Protein AF-A0A3E0KDN0-F1 (afdb_monomer_lite)

Foldseek 3Di:
DDDDDDDDDDDDDDDDDDDDDDDDDDDDDDDDDDDDDDDDDDDDDDDDDDDDDDDDDDDDDPDDPPPPPPFPWKKKFKAQPVVRDTLDIDIDTFQFWKKKWKQDPPVRWIKIWIWTDDPLKTFTFKIKILDDDPPDDDDPDPQWDQDPNITMGGDRGDPQKDKDFQADRMWIWMATPRDIDTVVVRDPGRTIIMTIMDD

Structure (mmCIF, N/CA/C/O backbone):
data_AF-A0A3E0KDN0-F1
#
_entry.id   AF-A0A3E0KDN0-F1
#
loop_
_atom_site.group_PDB
_atom_site.id
_atom_site.type_symbol
_atom_site.label_atom_id
_atom_site.label_alt_id
_atom_site.label_comp_id
_atom_site.label_asym_id
_atom_site.label_entity_id
_atom_site.label_seq_id
_atom_site.pdbx_PDB_ins_code
_atom_site.Cartn_x
_atom_site.Cartn_y
_atom_site.Cartn_z
_atom_site.occupancy
_atom_site.B_iso_or_equiv
_atom_site.auth_seq_id
_atom_site.auth_comp_id
_atom_site.auth_asym_id
_atom_site.auth_atom_id
_atom_site.pdbx_PDB_model_num
ATOM 1 N N . MET A 1 1 ? 17.007 56.615 -1.079 1.00 42.06 1 MET A N 1
ATOM 2 C CA . MET A 1 1 ? 16.457 56.632 -2.454 1.00 42.06 1 MET A CA 1
ATOM 3 C C . MET A 1 1 ? 16.483 55.213 -3.011 1.00 42.06 1 MET A C 1
ATOM 5 O O . MET A 1 1 ? 17.545 54.610 -3.012 1.00 42.06 1 MET A O 1
ATOM 9 N N . LYS A 1 2 ? 15.326 54.669 -3.416 1.00 47.94 2 LYS A N 1
ATOM 10 C CA . LYS A 1 2 ? 15.214 53.530 -4.357 1.00 47.94 2 LYS A CA 1
ATOM 11 C C . LYS A 1 2 ? 15.273 54.094 -5.790 1.00 47.94 2 LYS A C 1
ATOM 13 O O . LYS A 1 2 ? 14.863 55.241 -5.968 1.00 47.94 2 LYS A O 1
ATOM 18 N N . PRO A 1 3 ? 15.778 53.332 -6.773 1.00 54.06 3 PRO A N 1
ATOM 19 C CA . PRO A 1 3 ? 14.896 52.535 -7.652 1.00 54.06 3 PRO A CA 1
ATOM 20 C C . PRO A 1 3 ? 15.371 51.062 -7.740 1.00 54.06 3 PRO A C 1
ATOM 22 O O . PRO A 1 3 ? 16.533 50.779 -7.484 1.00 54.06 3 PRO A O 1
ATOM 25 N N . ALA A 1 4 ? 14.503 50.040 -7.835 1.00 41.66 4 ALA A N 1
ATOM 26 C CA . ALA A 1 4 ? 13.780 49.558 -9.034 1.00 41.66 4 ALA A CA 1
ATOM 27 C C . ALA A 1 4 ? 14.753 49.230 -10.190 1.00 41.66 4 ALA A C 1
ATOM 29 O O . ALA A 1 4 ? 15.555 50.073 -10.547 1.00 41.66 4 ALA A O 1
ATOM 30 N N . GLY A 1 5 ? 14.783 48.072 -10.846 1.00 36.81 5 GLY A N 1
ATOM 31 C CA . GLY A 1 5 ? 13.891 46.925 -10.951 1.00 36.81 5 GLY A CA 1
ATOM 32 C C . GLY A 1 5 ? 14.078 46.317 -12.356 1.00 36.81 5 GLY A C 1
ATOM 33 O O . GLY A 1 5 ? 14.565 46.989 -13.259 1.00 36.81 5 GLY A O 1
ATOM 34 N N . SER A 1 6 ? 13.599 45.084 -12.539 1.00 40.88 6 SER A N 1
ATOM 35 C CA . SER A 1 6 ? 13.318 44.407 -13.822 1.00 40.88 6 SER A CA 1
ATOM 36 C C . SER A 1 6 ? 14.473 43.746 -14.594 1.00 40.88 6 SER A C 1
ATOM 38 O O . SER A 1 6 ? 15.525 44.323 -14.835 1.00 40.88 6 SER A O 1
ATOM 40 N N . GLY A 1 7 ? 14.214 42.502 -15.013 1.00 35.62 7 GLY A N 1
ATOM 41 C CA . GLY A 1 7 ? 15.070 41.724 -15.905 1.00 35.62 7 GLY A CA 1
ATOM 42 C C . GLY A 1 7 ? 14.664 40.252 -15.991 1.00 35.62 7 GLY A C 1
ATOM 43 O O . GLY A 1 7 ? 15.485 39.375 -15.755 1.00 35.62 7 GLY A O 1
ATOM 44 N N . ARG A 1 8 ? 13.384 39.958 -16.273 1.00 40.75 8 ARG A N 1
ATOM 45 C CA . ARG A 1 8 ? 12.955 38.614 -16.695 1.00 40.75 8 ARG A CA 1
ATOM 46 C C . ARG A 1 8 ? 13.158 38.485 -18.203 1.00 40.75 8 ARG A C 1
ATOM 48 O O . ARG A 1 8 ? 12.482 39.175 -18.956 1.00 40.75 8 ARG A O 1
ATOM 55 N N . SER A 1 9 ? 13.995 37.542 -18.620 1.00 39.97 9 SER A N 1
ATOM 56 C CA . SER A 1 9 ? 13.896 36.895 -19.932 1.00 39.97 9 SER A CA 1
ATOM 57 C C . SER A 1 9 ? 14.509 35.497 -19.852 1.00 39.97 9 SER A C 1
ATOM 59 O O . SER A 1 9 ? 15.729 35.357 -19.848 1.00 39.97 9 SER A O 1
ATOM 61 N N . TRP A 1 10 ? 13.678 34.458 -19.779 1.00 33.56 10 TRP A N 1
ATOM 62 C CA . TRP A 1 10 ? 14.089 33.110 -20.173 1.00 33.56 10 TRP A CA 1
ATOM 63 C C . TRP A 1 10 ? 13.333 32.765 -21.446 1.00 33.56 10 TRP A C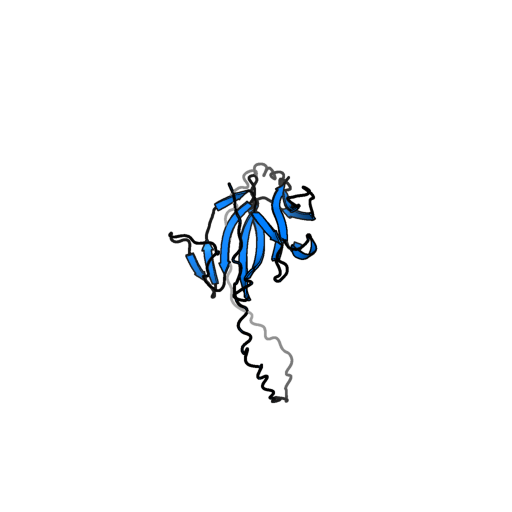 1
ATOM 65 O O . TRP A 1 10 ? 12.103 32.787 -21.488 1.00 33.56 10 TRP A O 1
ATOM 75 N N . GLY A 1 11 ? 14.111 32.592 -22.511 1.00 37.19 11 GLY A N 1
ATOM 76 C CA . GLY A 1 11 ? 13.631 32.406 -23.864 1.00 37.19 11 GLY A CA 1
ATOM 77 C C . GLY A 1 11 ? 12.933 31.067 -24.044 1.00 37.19 11 GLY A C 1
ATOM 78 O O . GLY A 1 11 ? 13.400 30.026 -23.593 1.00 37.19 11 GLY A O 1
ATOM 79 N N . ALA A 1 12 ? 11.831 31.123 -24.780 1.00 41.41 12 ALA A N 1
ATOM 80 C CA . ALA A 1 12 ? 11.246 29.989 -25.462 1.00 41.41 12 ALA A CA 1
ATOM 81 C C . ALA A 1 12 ? 12.142 29.575 -26.638 1.00 41.41 12 ALA A C 1
ATOM 83 O O . ALA A 1 12 ? 12.294 30.370 -27.561 1.00 41.41 12 ALA A O 1
ATOM 84 N N . ARG A 1 13 ? 12.686 28.351 -26.611 1.00 40.94 13 ARG A N 1
ATOM 85 C CA . ARG A 1 13 ? 13.120 27.493 -27.741 1.00 40.94 13 ARG A CA 1
ATOM 86 C C . ARG A 1 13 ? 13.208 26.069 -27.159 1.00 40.94 13 ARG A C 1
ATOM 88 O O . ARG A 1 13 ? 13.686 25.931 -26.046 1.00 40.94 13 ARG A O 1
ATOM 95 N N . SER A 1 14 ? 12.764 24.973 -27.756 1.00 41.81 14 SER A N 1
ATOM 96 C CA . SER A 1 14 ? 12.332 24.672 -29.116 1.00 41.81 14 SER A CA 1
ATOM 97 C C . SER A 1 14 ? 11.559 23.351 -29.090 1.00 41.81 14 SER A C 1
ATOM 99 O O . SER A 1 14 ? 11.988 22.384 -28.464 1.00 41.81 14 SER A O 1
ATOM 101 N N . LEU A 1 15 ? 10.449 23.327 -29.821 1.00 38.25 15 LEU A N 1
ATOM 102 C CA . LEU A 1 15 ? 9.789 22.133 -30.341 1.00 38.25 15 LEU A CA 1
ATOM 103 C C . LEU A 1 15 ? 10.774 21.329 -31.201 1.00 38.25 15 LEU A C 1
ATOM 105 O O . LEU A 1 15 ? 11.485 21.918 -32.015 1.00 38.25 15 LEU A O 1
ATOM 109 N N . GLY A 1 16 ? 10.780 20.002 -31.070 1.00 32.53 16 GLY A N 1
ATOM 110 C CA . GLY A 1 16 ? 11.558 19.156 -31.969 1.00 32.53 16 GLY A CA 1
ATOM 111 C C . GLY A 1 16 ? 11.484 17.662 -31.672 1.00 32.53 16 GLY A C 1
ATOM 112 O O . GLY A 1 16 ? 12.261 17.157 -30.878 1.00 32.53 16 GLY A O 1
ATOM 113 N N . LEU A 1 17 ? 10.600 16.989 -32.415 1.00 37.53 17 LEU A N 1
ATOM 114 C CA . LEU A 1 17 ? 10.768 15.639 -32.977 1.00 37.53 17 LEU A CA 1
ATOM 115 C C . LEU A 1 17 ? 10.777 14.438 -32.015 1.00 37.53 17 LEU A C 1
ATOM 117 O O . LEU A 1 17 ? 11.817 13.888 -31.672 1.00 37.53 17 LEU A O 1
ATOM 121 N N . TRP A 1 18 ? 9.578 13.935 -31.715 1.00 33.69 18 TRP A N 1
ATOM 122 C CA . TRP A 1 18 ? 9.378 12.522 -31.378 1.00 33.69 18 TRP A CA 1
ATOM 123 C C . TRP A 1 18 ? 9.162 11.731 -32.679 1.00 33.69 18 TRP A C 1
ATOM 125 O O . TRP A 1 18 ? 8.296 12.120 -33.473 1.00 33.69 18 TRP A O 1
ATOM 135 N N . PRO A 1 19 ? 9.919 10.653 -32.948 1.00 37.41 19 PRO A N 1
ATOM 136 C CA . PRO A 1 19 ? 9.666 9.812 -34.104 1.00 37.41 19 PRO A CA 1
ATOM 137 C C . PRO A 1 19 ? 8.409 8.962 -33.897 1.00 37.41 19 PRO A C 1
ATOM 139 O O . PRO A 1 19 ? 8.076 8.519 -32.799 1.00 37.41 19 PRO A O 1
ATOM 142 N N . ARG A 1 20 ? 7.695 8.796 -35.010 1.00 36.62 20 ARG A N 1
ATOM 143 C CA . ARG A 1 20 ? 6.424 8.096 -35.149 1.00 36.62 20 ARG A CA 1
ATOM 144 C C . ARG A 1 20 ? 6.579 6.582 -35.007 1.00 36.62 20 ARG A C 1
ATOM 146 O O . ARG A 1 20 ? 7.549 5.992 -35.467 1.00 36.62 20 ARG A O 1
ATOM 153 N N . ILE A 1 21 ? 5.526 6.010 -34.436 1.00 37.47 21 ILE A N 1
ATOM 154 C CA . ILE A 1 21 ? 5.124 4.603 -34.406 1.00 37.47 21 ILE A CA 1
ATOM 155 C C . ILE A 1 21 ? 5.308 3.934 -35.778 1.00 37.47 21 ILE A C 1
ATOM 157 O O . ILE A 1 21 ? 4.789 4.432 -36.778 1.00 37.47 21 ILE A O 1
ATOM 161 N N . ALA A 1 22 ? 5.958 2.770 -35.788 1.00 35.84 22 ALA A N 1
ATOM 162 C CA . ALA A 1 22 ? 5.822 1.765 -36.836 1.00 35.84 22 ALA A CA 1
ATOM 163 C C . ALA A 1 22 ? 5.132 0.539 -36.219 1.00 35.84 22 ALA A C 1
ATOM 165 O O . ALA A 1 22 ? 5.698 -0.151 -35.375 1.00 35.84 22 ALA A O 1
ATOM 166 N N . LEU A 1 23 ? 3.870 0.340 -36.596 1.00 36.66 23 LEU A N 1
ATOM 167 C CA . LEU A 1 23 ? 3.075 -0.844 -36.297 1.00 36.66 23 LEU A CA 1
ATOM 168 C C . LEU A 1 23 ? 3.240 -1.768 -37.512 1.00 36.66 23 LEU A C 1
ATOM 170 O O . LEU A 1 23 ? 2.730 -1.442 -38.584 1.00 36.66 23 LEU A O 1
ATOM 174 N N . GLU A 1 24 ? 3.983 -2.867 -37.382 1.00 36.78 24 GLU A N 1
ATOM 175 C CA . GLU A 1 24 ? 4.037 -3.890 -38.430 1.00 36.78 24 GLU A CA 1
ATOM 176 C C . GLU A 1 24 ? 2.954 -4.948 -38.207 1.00 36.78 24 GLU A C 1
ATOM 178 O O . GLU A 1 24 ? 2.868 -5.616 -37.177 1.00 36.78 24 GLU A O 1
ATOM 183 N N . THR A 1 25 ? 2.105 -5.051 -39.220 1.00 41.16 25 THR A N 1
ATOM 184 C CA . THR A 1 25 ? 1.062 -6.040 -39.453 1.00 41.16 25 THR A CA 1
ATOM 185 C C . THR A 1 25 ? 1.641 -7.259 -40.177 1.00 41.16 25 THR A C 1
ATOM 187 O O . THR A 1 25 ? 2.293 -7.121 -41.206 1.00 41.16 25 THR A O 1
ATOM 190 N N . GLY A 1 26 ? 1.305 -8.463 -39.709 1.00 35.50 26 GLY A N 1
ATOM 191 C CA . GLY A 1 26 ? 1.505 -9.734 -40.422 1.00 35.50 26 GLY A CA 1
ATOM 192 C C . GLY A 1 26 ? 1.613 -10.881 -39.414 1.00 35.50 26 GLY A C 1
ATOM 193 O O . GLY A 1 26 ? 2.573 -10.948 -38.669 1.00 35.50 26 GLY A O 1
ATOM 194 N N . GLY A 1 27 ? 0.652 -11.783 -39.223 1.00 33.66 27 GLY A N 1
ATOM 195 C CA . GLY A 1 27 ? -0.199 -12.438 -40.203 1.00 33.66 27 GLY A CA 1
ATOM 196 C C . GLY A 1 27 ? 0.419 -13.789 -40.555 1.00 33.66 27 GLY A C 1
ATOM 197 O O . GLY A 1 27 ? 1.278 -13.835 -41.429 1.00 33.66 27 GLY A O 1
ATOM 198 N N . ARG A 1 28 ? -0.025 -14.877 -39.903 1.00 42.16 28 ARG A N 1
ATOM 199 C CA . ARG A 1 28 ? -0.158 -16.213 -40.515 1.00 42.16 28 ARG A CA 1
ATOM 200 C C . ARG A 1 28 ? -0.870 -17.206 -39.595 1.00 42.16 28 ARG A C 1
ATOM 202 O O . ARG A 1 28 ? -0.487 -17.423 -38.452 1.00 42.16 28 ARG A O 1
ATOM 209 N N . LEU A 1 29 ? -1.924 -17.777 -40.169 1.00 36.03 29 LEU A N 1
ATOM 210 C CA . LEU A 1 29 ? -2.718 -18.894 -39.687 1.00 36.03 29 LEU A CA 1
ATOM 211 C C . LEU A 1 29 ? -1.870 -20.163 -39.527 1.00 36.03 29 LEU A C 1
ATOM 213 O O . LEU A 1 29 ? -1.052 -20.459 -40.394 1.00 36.03 29 LEU A O 1
ATOM 217 N N . PHE A 1 30 ? -2.188 -20.971 -38.517 1.00 33.31 30 PHE A N 1
ATOM 218 C CA . PHE A 1 30 ? -2.091 -22.425 -38.619 1.00 33.31 30 PHE A CA 1
ATOM 219 C C . PHE A 1 30 ? -3.417 -23.030 -38.157 1.00 33.31 30 PHE A C 1
ATOM 221 O O . PHE A 1 30 ? -3.816 -22.911 -37.001 1.00 33.31 30 PHE A O 1
ATOM 228 N N . VAL A 1 31 ? -4.120 -23.620 -39.118 1.00 34.22 31 VAL A N 1
ATOM 229 C CA . VAL A 1 31 ? -5.310 -24.449 -38.942 1.00 34.22 31 VAL A CA 1
ATOM 230 C C . VAL A 1 31 ? -4.914 -25.878 -39.293 1.00 34.22 31 VAL A C 1
ATOM 232 O O . VAL A 1 31 ? -4.087 -26.086 -40.179 1.00 34.22 31 VAL A O 1
ATOM 235 N N . ALA A 1 32 ? -5.627 -26.801 -38.650 1.00 35.12 32 ALA A N 1
ATOM 236 C CA . ALA A 1 32 ? -5.812 -28.218 -38.950 1.00 35.12 32 ALA A CA 1
ATOM 237 C C . ALA A 1 32 ? -4.819 -29.193 -38.306 1.00 35.12 32 ALA A C 1
ATOM 239 O O . ALA A 1 32 ? -3.628 -28.934 -38.241 1.00 35.12 32 ALA A O 1
ATOM 240 N N . ALA A 1 33 ? -5.223 -30.392 -37.892 1.00 34.31 33 ALA A N 1
ATOM 241 C CA . ALA A 1 33 ? -6.514 -31.024 -37.589 1.00 34.31 33 ALA A CA 1
ATOM 242 C C . ALA A 1 33 ? -6.187 -32.502 -37.277 1.00 34.31 33 ALA A C 1
ATOM 244 O O . ALA A 1 33 ? -5.136 -32.984 -37.691 1.00 34.31 33 ALA A O 1
ATOM 245 N N . LEU A 1 34 ? -7.155 -33.213 -36.684 1.00 36.03 34 LEU A N 1
ATOM 246 C CA . LEU A 1 34 ? -7.239 -34.679 -36.534 1.00 36.03 34 LEU A CA 1
ATOM 247 C C . LEU A 1 34 ? -6.195 -35.315 -35.594 1.00 36.03 34 LEU A C 1
ATOM 249 O O . LEU A 1 34 ? -5.016 -35.020 -35.649 1.00 36.03 34 LEU A O 1
ATOM 253 N N . GLY A 1 35 ? -6.535 -36.248 -34.716 1.00 29.19 35 GLY A N 1
ATOM 254 C CA . GLY A 1 35 ? -7.746 -37.039 -34.557 1.00 29.19 35 GLY A CA 1
ATOM 255 C C . GLY A 1 35 ? -7.386 -38.335 -33.817 1.00 29.19 35 GLY A C 1
ATOM 256 O O . GLY A 1 35 ? -6.216 -38.606 -33.564 1.00 29.19 35 GLY A O 1
ATOM 257 N N . CYS A 1 36 ? -8.418 -39.131 -33.549 1.00 32.47 36 CYS A N 1
ATOM 258 C CA . CYS A 1 36 ? -8.401 -40.519 -33.066 1.00 32.47 36 CYS A CA 1
ATOM 259 C C . CYS A 1 36 ? -8.492 -40.756 -31.547 1.00 32.47 36 CYS A C 1
ATOM 261 O O . CYS A 1 36 ? -7.526 -40.889 -30.805 1.00 32.47 36 CYS A O 1
ATOM 263 N N . ILE A 1 37 ? -9.761 -40.902 -31.168 1.00 42.94 37 ILE A N 1
ATOM 264 C CA . ILE A 1 37 ? -10.356 -41.793 -30.169 1.00 42.94 37 ILE A CA 1
ATOM 265 C C . ILE A 1 37 ? -9.665 -43.170 -30.119 1.00 42.94 37 ILE A C 1
ATOM 267 O O . ILE A 1 37 ? -9.564 -43.803 -31.164 1.00 42.94 37 ILE A O 1
ATOM 271 N N . VAL A 1 38 ? -9.368 -43.690 -28.917 1.00 44.22 38 VAL A N 1
ATOM 272 C CA . VAL A 1 38 ? -9.658 -45.090 -28.525 1.00 44.22 38 VAL A CA 1
ATOM 273 C C . VAL A 1 38 ? -10.033 -45.118 -27.041 1.00 44.22 38 VAL A C 1
ATOM 275 O O . VAL A 1 38 ? -9.397 -44.487 -26.201 1.00 44.22 38 VAL A O 1
ATOM 278 N N . ALA A 1 39 ? -11.112 -45.835 -26.755 1.00 39.69 39 ALA A N 1
ATOM 279 C CA . ALA A 1 39 ? -11.738 -46.003 -25.460 1.00 39.69 39 ALA A CA 1
ATOM 280 C C . ALA A 1 39 ? -11.281 -47.294 -24.746 1.00 39.69 39 ALA A C 1
ATOM 282 O O . ALA A 1 39 ? -10.871 -48.247 -25.399 1.00 39.69 39 ALA A O 1
ATOM 283 N N . LEU A 1 40 ? -11.524 -47.316 -23.428 1.00 40.75 40 LEU A N 1
ATOM 284 C CA . LEU A 1 40 ? -11.883 -48.463 -22.572 1.00 40.75 40 LEU A CA 1
ATOM 285 C C . LEU A 1 40 ? -10.855 -49.574 -22.279 1.00 40.75 40 LEU A C 1
ATOM 287 O O . LEU A 1 40 ? -10.432 -50.318 -23.154 1.00 40.75 40 LEU A O 1
ATOM 291 N N . GLY A 1 41 ? -10.666 -49.816 -20.974 1.00 35.44 41 GLY A N 1
ATOM 292 C CA . GLY A 1 41 ? -10.437 -51.161 -20.433 1.00 35.44 41 GLY A CA 1
ATOM 293 C C . GLY A 1 41 ? -9.472 -51.228 -19.243 1.00 35.44 41 GLY A C 1
ATOM 294 O O . GLY A 1 41 ? -8.285 -50.985 -19.439 1.00 35.44 41 GLY A O 1
ATOM 295 N N . PRO A 1 42 ? -9.929 -51.582 -18.024 1.00 54.50 42 PRO A N 1
ATOM 296 C CA . PRO A 1 42 ? -9.064 -51.749 -16.863 1.00 54.50 42 PRO A CA 1
ATOM 297 C C . PRO A 1 42 ? -8.493 -53.173 -16.826 1.00 54.50 42 PRO A C 1
ATOM 299 O O . PRO A 1 42 ? -9.220 -54.145 -17.027 1.00 54.50 42 PRO A O 1
ATOM 302 N N . ALA A 1 43 ? -7.204 -53.309 -16.520 1.00 42.16 43 ALA A N 1
ATOM 303 C CA . ALA A 1 43 ? -6.596 -54.597 -16.210 1.00 42.16 43 ALA A CA 1
ATOM 304 C C . ALA A 1 43 ? -5.964 -54.529 -14.820 1.00 42.16 43 ALA A C 1
ATOM 306 O O . ALA A 1 43 ? -4.957 -53.865 -14.583 1.00 42.16 43 ALA A O 1
ATOM 307 N N . SER A 1 44 ? -6.648 -55.206 -13.907 1.00 42.62 44 SER A N 1
ATOM 308 C CA . SER A 1 44 ? -6.286 -55.507 -12.535 1.00 42.62 44 SER A CA 1
ATOM 309 C C . SER A 1 44 ? -4.853 -56.027 -12.405 1.00 42.62 44 SER A C 1
ATOM 311 O O . SER A 1 44 ? -4.476 -56.980 -13.082 1.00 42.62 44 SER A O 1
ATOM 313 N N . TYR A 1 45 ? -4.102 -55.479 -11.451 1.00 45.25 45 TYR A N 1
ATOM 314 C CA . TYR A 1 45 ? -2.944 -56.154 -10.871 1.00 45.25 45 TYR A CA 1
ATOM 315 C C . TYR A 1 45 ? -3.286 -56.520 -9.427 1.00 45.25 45 TYR A C 1
ATOM 317 O O . TYR A 1 45 ? -3.378 -55.662 -8.553 1.00 45.25 45 TYR A O 1
ATOM 325 N N . ALA A 1 46 ? -3.518 -57.808 -9.197 1.00 42.00 46 ALA A N 1
ATOM 326 C CA . ALA A 1 46 ? -3.546 -58.415 -7.878 1.00 42.00 46 ALA A CA 1
ATOM 327 C C . ALA A 1 46 ? -2.287 -59.272 -7.733 1.00 42.00 46 ALA A C 1
ATOM 329 O O . ALA A 1 46 ? -2.013 -60.075 -8.621 1.00 42.00 46 ALA A O 1
ATOM 330 N N . ALA A 1 47 ? -1.565 -59.093 -6.625 1.00 38.62 47 ALA A N 1
ATOM 331 C CA . ALA A 1 47 ? -0.872 -60.120 -5.834 1.00 38.62 47 ALA A CA 1
ATOM 332 C C . ALA A 1 47 ? 0.376 -59.534 -5.163 1.00 38.62 47 ALA A C 1
ATOM 334 O O . ALA A 1 47 ? 1.257 -58.998 -5.829 1.00 38.62 47 ALA A O 1
ATOM 335 N N . GLY A 1 48 ? 0.479 -59.719 -3.846 1.00 35.69 48 GLY A N 1
ATOM 336 C CA . GLY A 1 48 ? 1.742 -59.572 -3.127 1.00 35.69 48 GLY A CA 1
ATOM 337 C C . GLY A 1 48 ? 1.567 -59.127 -1.682 1.00 35.69 48 GLY A C 1
ATOM 338 O O . GLY A 1 48 ? 1.523 -57.936 -1.413 1.00 35.69 48 GLY A O 1
ATOM 339 N N . ALA A 1 49 ? 1.468 -60.095 -0.771 1.00 40.06 49 ALA A N 1
ATOM 340 C CA . ALA A 1 49 ? 1.476 -59.940 0.685 1.00 40.06 49 ALA A CA 1
ATOM 341 C C . ALA A 1 49 ? 2.618 -59.008 1.161 1.00 40.06 49 ALA A C 1
ATOM 343 O O . ALA A 1 49 ? 3.675 -58.948 0.541 1.00 40.06 49 ALA A O 1
ATOM 344 N N . THR A 1 50 ? 2.546 -58.306 2.293 1.00 42.50 50 THR A N 1
ATOM 345 C CA . THR A 1 50 ? 2.599 -58.897 3.641 1.00 42.50 50 THR A CA 1
ATOM 346 C C . THR A 1 50 ? 2.428 -57.761 4.660 1.00 42.50 50 THR A C 1
ATOM 348 O O . THR A 1 50 ? 3.181 -56.791 4.623 1.00 42.50 50 THR A O 1
ATOM 351 N N . GLN A 1 51 ? 1.465 -57.866 5.577 1.00 51.56 51 GLN A N 1
ATOM 352 C CA . GLN A 1 51 ? 1.434 -57.052 6.799 1.00 51.56 51 GLN A CA 1
ATOM 353 C C . GLN A 1 51 ? 2.409 -57.637 7.828 1.00 51.56 51 GLN A C 1
ATOM 355 O O . GLN A 1 51 ? 2.397 -58.853 8.033 1.00 51.56 51 GLN A O 1
ATOM 360 N N . PRO A 1 52 ? 3.126 -56.788 8.580 1.00 52.31 52 PRO A N 1
ATOM 361 C CA . PRO A 1 52 ? 3.447 -57.112 9.957 1.00 52.31 52 PRO A CA 1
ATOM 362 C C . PRO A 1 52 ? 2.845 -56.113 10.956 1.00 52.31 52 PRO A C 1
ATOM 364 O O . PRO A 1 52 ? 2.659 -54.928 10.694 1.00 52.31 52 PRO A O 1
ATOM 367 N N . ALA A 1 53 ? 2.527 -56.702 12.103 1.00 42.56 53 ALA A N 1
ATOM 368 C CA . ALA A 1 53 ? 1.873 -56.210 13.302 1.00 42.56 53 ALA A CA 1
ATOM 369 C C . ALA A 1 53 ? 2.266 -54.810 13.810 1.00 42.56 53 ALA A C 1
ATOM 371 O O . ALA A 1 53 ? 3.439 -54.455 13.911 1.00 42.56 53 ALA A O 1
ATOM 372 N N . ALA A 1 54 ? 1.245 -54.093 14.284 1.00 49.09 54 ALA A N 1
ATOM 373 C CA . ALA A 1 54 ? 1.380 -53.041 15.283 1.00 49.09 54 ALA A CA 1
ATOM 374 C C . ALA A 1 54 ? 1.844 -53.621 16.632 1.00 49.09 54 ALA A C 1
ATOM 376 O O . ALA A 1 54 ? 1.419 -54.719 17.010 1.00 49.09 54 ALA A O 1
ATOM 377 N N . PRO A 1 55 ? 2.612 -52.842 17.409 1.00 50.59 55 PRO A N 1
ATOM 378 C CA . PRO A 1 55 ? 2.267 -52.754 18.821 1.00 50.59 55 PRO A CA 1
ATOM 379 C C . PRO A 1 55 ? 2.328 -51.333 19.401 1.00 50.59 55 PRO A C 1
ATOM 381 O O . PRO A 1 55 ? 3.011 -50.444 18.902 1.00 50.59 55 PRO A O 1
ATOM 384 N N . ALA A 1 56 ? 1.649 -51.226 20.545 1.00 44.25 56 ALA A N 1
ATOM 385 C CA . ALA A 1 56 ? 1.781 -50.234 21.609 1.00 44.25 56 ALA A CA 1
ATOM 386 C C . ALA A 1 56 ? 1.095 -48.872 21.405 1.00 44.25 56 ALA A C 1
ATOM 388 O O . ALA A 1 56 ? 1.666 -47.894 20.931 1.00 44.25 56 ALA A O 1
ATOM 389 N N . GLN A 1 57 ? -0.138 -48.811 21.918 1.00 48.50 57 GLN A N 1
ATOM 390 C CA . GLN A 1 57 ? -0.754 -47.582 22.405 1.00 48.50 57 GLN A CA 1
ATOM 391 C C . GLN A 1 57 ? 0.133 -46.970 23.504 1.00 48.50 57 GLN A C 1
ATOM 393 O O . GLN A 1 57 ? 0.248 -47.527 24.596 1.00 48.50 57 GLN A O 1
ATOM 398 N N . ALA A 1 58 ? 0.760 -45.833 23.206 1.00 46.09 58 ALA A N 1
ATOM 399 C CA . ALA A 1 58 ? 1.339 -44.941 24.203 1.00 46.09 58 ALA A CA 1
ATOM 400 C C . ALA A 1 58 ? 0.269 -43.930 24.645 1.00 4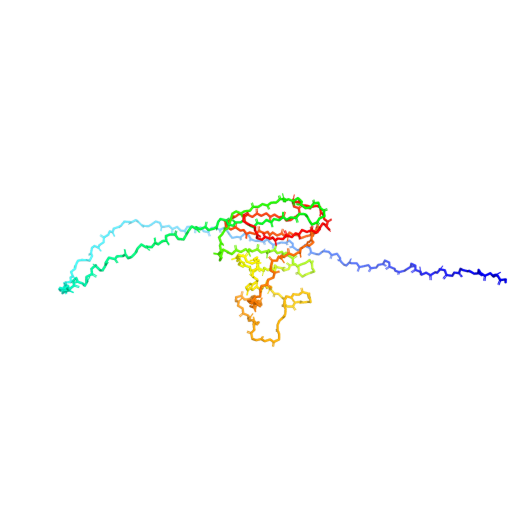6.09 58 ALA A C 1
ATOM 402 O O . ALA A 1 58 ? -0.531 -43.459 23.837 1.00 46.09 58 ALA A O 1
ATOM 403 N N . GLY A 1 59 ? 0.218 -43.681 25.951 1.00 39.62 59 GLY A N 1
ATOM 404 C CA . GLY A 1 59 ? -0.940 -43.147 26.654 1.00 39.62 59 GLY A CA 1
ATOM 405 C C . GLY A 1 59 ? -1.437 -41.780 26.188 1.00 39.62 59 GLY A C 1
ATOM 406 O O . GLY A 1 59 ? -0.673 -40.847 25.951 1.00 39.62 59 GLY A O 1
ATOM 407 N N . ALA A 1 60 ? -2.763 -41.664 26.166 1.00 42.47 60 ALA A N 1
ATOM 408 C CA . ALA A 1 60 ? -3.464 -40.397 26.231 1.00 42.47 60 ALA A CA 1
ATOM 409 C C . ALA A 1 60 ? -3.194 -39.755 27.604 1.00 42.47 60 ALA A C 1
ATOM 411 O O . ALA A 1 60 ? -3.875 -40.040 28.588 1.00 42.47 60 ALA A O 1
ATOM 412 N N . GLY A 1 61 ? -2.169 -38.905 27.680 1.00 46.56 61 GLY A N 1
ATOM 413 C CA . GLY A 1 61 ? -2.128 -37.869 28.707 1.00 46.56 61 GLY A CA 1
ATOM 414 C C . GLY A 1 61 ? -3.313 -36.922 28.485 1.00 46.56 61 GLY A C 1
ATOM 415 O O . GLY A 1 61 ? -3.664 -36.676 27.327 1.00 46.56 61 GLY A O 1
ATOM 416 N N . PRO A 1 62 ? -3.970 -36.411 29.540 1.00 55.03 62 PRO A N 1
ATOM 417 C CA . PRO A 1 62 ? -5.037 -35.444 29.356 1.00 55.03 62 PRO A CA 1
ATOM 418 C C . PRO A 1 62 ? -4.451 -34.238 28.627 1.00 55.03 62 PRO A C 1
ATOM 420 O O . PRO A 1 62 ? -3.520 -33.596 29.116 1.00 55.03 62 PRO A O 1
ATOM 423 N N . ALA A 1 63 ? -4.984 -33.973 27.434 1.00 50.69 63 ALA A N 1
ATOM 424 C CA . ALA A 1 63 ? -4.811 -32.709 26.754 1.00 50.69 63 ALA A CA 1
ATOM 425 C C . ALA A 1 63 ? -5.185 -31.623 27.765 1.00 50.69 63 ALA A C 1
ATOM 427 O O . ALA A 1 63 ? -6.353 -31.478 28.132 1.00 50.69 63 ALA A O 1
ATOM 428 N N . GLY A 1 64 ? -4.175 -30.916 28.279 1.00 48.25 64 GLY A N 1
ATOM 429 C CA . GLY A 1 64 ? -4.410 -29.673 28.994 1.00 48.25 64 GLY A CA 1
ATOM 430 C C . GLY A 1 64 ? -5.289 -28.794 28.108 1.00 48.25 64 GLY A C 1
ATOM 431 O O . GLY A 1 64 ? -5.195 -28.910 26.881 1.00 48.25 64 GLY A O 1
ATOM 432 N N . PRO A 1 65 ? -6.178 -27.969 28.681 1.00 52.22 65 PRO A N 1
ATOM 433 C CA . PRO A 1 65 ? -7.032 -27.122 27.873 1.00 52.22 65 PRO A CA 1
ATOM 434 C C . PRO A 1 65 ? -6.131 -26.319 26.937 1.00 52.22 65 PRO A C 1
ATOM 436 O O . PRO A 1 65 ? -5.346 -25.480 27.379 1.00 52.22 65 PRO A O 1
ATOM 439 N N . THR A 1 66 ? -6.214 -26.611 25.637 1.00 52.84 66 THR A N 1
ATOM 440 C CA . THR A 1 66 ? -5.850 -25.651 24.609 1.00 52.84 66 THR A CA 1
ATOM 441 C C . THR A 1 66 ? -6.809 -24.508 24.852 1.00 52.84 66 THR A C 1
ATOM 443 O O . THR A 1 66 ? -7.960 -24.547 24.423 1.00 52.84 66 THR A O 1
ATOM 446 N N . VAL A 1 67 ? -6.368 -23.544 25.659 1.00 49.94 67 VAL A N 1
ATOM 447 C CA . VAL A 1 67 ? -7.003 -22.244 25.736 1.00 49.94 67 VAL A CA 1
ATOM 448 C C . VAL A 1 67 ? -6.915 -21.751 24.306 1.00 49.94 67 VAL A C 1
ATOM 450 O O . VAL A 1 67 ? -5.835 -21.405 23.828 1.00 49.94 67 VAL A O 1
ATOM 453 N N . ALA A 1 68 ? -8.021 -21.886 23.578 1.00 47.81 68 ALA A N 1
ATOM 454 C CA . ALA A 1 68 ? -8.206 -21.220 22.314 1.00 47.81 68 ALA A CA 1
ATOM 455 C C . ALA A 1 68 ? -8.003 -19.750 22.655 1.00 47.81 68 ALA A C 1
ATOM 457 O O . ALA A 1 68 ? -8.863 -19.146 23.293 1.00 47.81 68 ALA A O 1
ATOM 458 N N . ALA A 1 69 ? -6.801 -19.242 22.374 1.00 54.16 69 ALA A N 1
ATOM 459 C CA . ALA A 1 69 ? -6.504 -17.835 22.509 1.00 54.16 69 ALA A CA 1
ATOM 460 C C . ALA A 1 69 ? -7.625 -17.123 21.760 1.00 54.16 69 ALA A C 1
ATOM 462 O O . ALA A 1 69 ? -7.851 -17.426 20.583 1.00 54.16 69 ALA A O 1
ATOM 463 N N . GLU A 1 70 ? -8.392 -16.293 22.468 1.00 55.00 70 GLU A N 1
ATOM 464 C CA . GLU A 1 70 ? -9.366 -15.416 21.837 1.00 55.00 70 GLU A CA 1
ATOM 465 C C . GLU A 1 70 ? -8.601 -14.698 20.733 1.00 55.00 70 GLU A C 1
ATOM 467 O O . GLU A 1 70 ? -7.645 -13.971 21.000 1.00 55.00 70 GLU A O 1
ATOM 472 N N . ALA A 1 71 ? -8.912 -15.037 19.482 1.00 61.41 71 ALA A N 1
ATOM 473 C CA . ALA A 1 71 ? -8.222 -14.457 18.354 1.00 61.41 71 ALA A CA 1
ATOM 474 C C . ALA A 1 71 ? -8.625 -12.987 18.345 1.00 61.41 71 ALA A C 1
ATOM 476 O O . ALA A 1 71 ? -9.736 -12.656 17.923 1.00 61.41 71 ALA A O 1
ATOM 477 N N . GLU A 1 72 ? -7.750 -12.134 18.879 1.00 69.31 72 GLU A N 1
ATOM 478 C CA . GLU A 1 72 ? -7.902 -10.690 18.801 1.00 69.31 72 GLU A CA 1
ATOM 479 C C . GLU A 1 72 ? -8.217 -10.358 17.345 1.00 69.31 72 GLU A C 1
ATOM 481 O O . GLU A 1 72 ? -7.478 -10.711 16.418 1.00 69.31 72 GLU A O 1
ATOM 486 N N . THR A 1 73 ? -9.415 -9.817 17.144 1.00 86.19 73 THR A N 1
ATOM 487 C CA . THR A 1 73 ? -9.908 -9.519 15.809 1.00 86.19 73 THR A CA 1
ATOM 488 C C . THR A 1 73 ? -9.319 -8.180 15.439 1.00 86.19 73 THR A C 1
ATOM 490 O O . THR A 1 73 ? -9.754 -7.154 15.943 1.00 86.19 73 THR A O 1
ATOM 493 N N . TRP A 1 74 ? -8.296 -8.209 14.599 1.00 95.38 74 TRP A N 1
ATOM 494 C CA . TRP A 1 74 ? -7.702 -7.011 14.041 1.00 95.38 74 TRP A CA 1
ATOM 495 C C . TRP A 1 74 ? -8.400 -6.674 12.725 1.00 95.38 74 TRP A C 1
ATOM 497 O O . TRP A 1 74 ? -9.059 -7.502 12.090 1.00 95.38 74 TRP A O 1
ATOM 507 N N . ARG A 1 75 ? -8.225 -5.443 12.269 1.00 97.31 75 ARG A N 1
ATOM 508 C CA . ARG A 1 75 ? -8.511 -5.042 10.897 1.00 97.31 75 ARG A CA 1
ATOM 509 C C . ARG A 1 75 ? -7.377 -4.203 10.351 1.00 97.31 75 ARG A C 1
ATOM 511 O O . ARG A 1 75 ? -6.716 -3.462 11.076 1.00 97.31 75 ARG A O 1
ATOM 518 N N . VAL A 1 76 ? -7.184 -4.307 9.049 1.00 98.38 76 VAL A N 1
ATOM 519 C CA . VAL A 1 76 ? -6.323 -3.409 8.295 1.00 98.38 76 VAL A CA 1
ATOM 520 C C . VAL A 1 76 ? -7.213 -2.352 7.668 1.00 98.38 76 VAL A C 1
ATOM 522 O O . VAL A 1 76 ? -8.218 -2.684 7.040 1.00 98.38 76 VAL A O 1
ATOM 525 N N . VAL A 1 77 ? -6.854 -1.087 7.854 1.00 98.62 77 VAL A N 1
ATOM 526 C CA . VAL A 1 77 ? -7.653 0.057 7.413 1.00 98.62 77 VAL A CA 1
ATOM 527 C C . VAL A 1 77 ? -6.852 0.960 6.488 1.00 98.62 77 VAL A C 1
ATOM 529 O O . VAL A 1 77 ? -5.650 1.135 6.682 1.00 98.62 77 VAL A O 1
ATOM 532 N N . VAL A 1 78 ? -7.527 1.567 5.514 1.00 98.69 78 VAL A N 1
ATOM 533 C CA . VAL A 1 78 ? -7.006 2.695 4.738 1.00 98.69 78 VAL A CA 1
ATOM 534 C C . VAL A 1 78 ? -7.676 3.962 5.246 1.00 98.69 78 VAL A C 1
ATOM 536 O O . VAL A 1 78 ? -8.897 4.092 5.190 1.00 98.69 78 VAL A O 1
ATOM 539 N N . LEU A 1 79 ? -6.873 4.898 5.738 1.00 98.56 79 LEU A N 1
ATOM 540 C CA . LEU A 1 79 ? -7.339 6.153 6.319 1.00 98.56 79 LEU A CA 1
ATOM 541 C C . LEU A 1 79 ? -6.959 7.324 5.437 1.00 98.56 79 LEU A C 1
ATOM 543 O O . LEU A 1 79 ? -5.802 7.429 5.035 1.00 98.56 79 LEU A O 1
ATOM 547 N N . ASP A 1 80 ? -7.886 8.244 5.218 1.00 98.31 80 ASP A N 1
ATOM 548 C CA . ASP A 1 80 ? -7.565 9.579 4.731 1.00 98.31 80 ASP A CA 1
ATOM 549 C C . ASP A 1 80 ? -6.843 10.351 5.850 1.00 98.31 80 ASP A C 1
ATOM 551 O O . ASP A 1 80 ? -7.402 10.591 6.920 1.00 98.31 80 ASP A O 1
ATOM 555 N N . LEU A 1 81 ? -5.585 10.745 5.630 1.00 98.00 81 LEU A N 1
ATOM 556 C CA . LEU A 1 81 ? -4.780 11.404 6.669 1.00 98.00 81 LEU A CA 1
ATOM 557 C C . LEU A 1 81 ? -5.153 12.864 6.926 1.00 98.00 81 LEU A C 1
ATOM 559 O O . LEU A 1 81 ? -4.628 13.491 7.846 1.00 98.00 81 LEU A O 1
ATOM 563 N N . GLU A 1 82 ? -6.004 13.436 6.097 1.00 96.75 82 GLU A N 1
ATOM 564 C CA . GLU A 1 82 ? -6.402 14.827 6.184 1.00 96.75 82 GLU A CA 1
ATOM 565 C C . GLU A 1 82 ? -7.819 14.993 6.741 1.00 96.75 82 GLU A C 1
ATOM 567 O O . GLU A 1 82 ? -8.066 16.001 7.398 1.00 96.75 82 GLU A O 1
ATOM 572 N N . THR A 1 83 ? -8.735 14.045 6.508 1.00 97.25 83 THR A N 1
ATOM 573 C CA . THR A 1 83 ? -10.048 14.018 7.188 1.00 97.25 83 THR A CA 1
ATOM 574 C C . THR A 1 83 ? -10.074 13.106 8.413 1.00 97.25 83 THR A C 1
ATOM 576 O O . THR A 1 83 ? -10.900 13.311 9.300 1.00 97.25 83 THR A O 1
ATOM 579 N N . GLY A 1 84 ? -9.184 12.112 8.486 1.00 96.94 84 GLY A N 1
ATOM 580 C CA . GLY A 1 84 ? -9.233 11.041 9.484 1.00 96.94 84 GLY A CA 1
ATOM 581 C C . GLY A 1 84 ? -10.276 9.958 9.181 1.00 96.94 84 GLY A C 1
ATOM 582 O O . GLY A 1 84 ? -10.493 9.080 10.016 1.00 96.94 84 GLY A O 1
ATOM 583 N N . GLU A 1 85 ? -10.928 10.021 8.019 1.00 98.06 85 GLU A N 1
ATOM 584 C CA . GLU A 1 85 ? -11.954 9.072 7.591 1.00 98.06 85 GLU A CA 1
ATOM 585 C C . GLU A 1 85 ? -11.354 7.701 7.258 1.00 98.06 85 GLU A C 1
ATOM 587 O O . GLU A 1 85 ? -10.310 7.602 6.612 1.00 98.06 85 GLU A O 1
ATOM 592 N N . GLU A 1 86 ? -12.032 6.635 7.683 1.00 98.38 86 GLU A N 1
ATOM 593 C CA . GLU A 1 86 ? -11.733 5.267 7.258 1.00 98.38 86 GLU A CA 1
ATOM 594 C C . GLU A 1 86 ? -12.378 5.023 5.892 1.00 98.38 86 GLU A C 1
ATOM 596 O O . GLU A 1 86 ? -13.593 4.887 5.785 1.00 98.38 86 GLU A O 1
ATOM 601 N N . LEU A 1 87 ? -11.554 4.995 4.845 1.00 98.56 87 LEU A N 1
ATOM 602 C CA . LEU A 1 87 ? -12.002 4.837 3.461 1.00 98.56 87 LEU A CA 1
ATOM 603 C C . LEU A 1 87 ? -12.285 3.372 3.112 1.00 98.56 87 LEU A C 1
ATOM 605 O O . LEU A 1 87 ? -13.092 3.076 2.234 1.00 98.56 87 LEU A O 1
ATOM 609 N N . TRP A 1 88 ? -11.581 2.451 3.768 1.00 98.69 88 TRP A N 1
ATOM 610 C CA . TRP A 1 88 ? -11.706 1.016 3.545 1.00 98.69 88 TRP A CA 1
ATOM 611 C C . TRP A 1 88 ? -11.176 0.229 4.741 1.00 98.69 88 TRP A C 1
ATOM 613 O O . TRP A 1 88 ? -10.229 0.666 5.400 1.00 98.69 88 TRP A O 1
ATOM 623 N N . SER A 1 89 ? -11.729 -0.961 4.969 1.00 98.25 89 SER A N 1
ATOM 624 C CA . SER A 1 89 ? -11.197 -1.912 5.938 1.00 98.25 89 SER A CA 1
ATOM 625 C C . SER A 1 89 ? -11.428 -3.372 5.559 1.00 98.25 89 SER A C 1
ATOM 627 O O . SER A 1 89 ? -12.370 -3.717 4.843 1.00 98.25 89 SER A O 1
ATOM 629 N N . ALA A 1 90 ? -10.545 -4.231 6.067 1.00 98.00 90 ALA A N 1
ATOM 630 C CA . ALA A 1 90 ? -10.623 -5.683 5.958 1.00 98.00 90 ALA A CA 1
ATOM 631 C C . ALA A 1 90 ? -10.251 -6.342 7.294 1.00 98.00 90 ALA A C 1
ATOM 633 O O . ALA A 1 90 ? -9.286 -5.900 7.927 1.00 98.00 90 ALA A O 1
ATOM 634 N N . PRO A 1 91 ? -10.967 -7.394 7.734 1.00 97.19 91 PRO A N 1
ATOM 635 C CA . PRO A 1 91 ? -10.581 -8.163 8.906 1.00 97.19 91 PRO A CA 1
ATOM 636 C C . PRO A 1 91 ? -9.227 -8.842 8.683 1.00 97.19 91 PRO A C 1
ATOM 638 O O . PRO A 1 91 ? -8.898 -9.272 7.576 1.00 97.19 91 PRO A O 1
ATOM 641 N N . ALA A 1 92 ? -8.459 -8.957 9.759 1.00 96.12 92 ALA A N 1
ATOM 642 C CA . ALA A 1 92 ? -7.159 -9.599 9.777 1.00 96.12 92 ALA A CA 1
ATOM 643 C C . ALA A 1 92 ? -6.862 -10.199 11.157 1.00 96.12 92 ALA A C 1
ATOM 645 O O . ALA A 1 92 ? -7.513 -9.907 12.161 1.00 96.12 92 ALA A O 1
ATOM 646 N N . ARG A 1 93 ? -5.847 -11.047 11.212 1.00 95.81 93 ARG A N 1
ATOM 647 C CA . ARG A 1 93 ? -5.286 -11.623 12.433 1.00 95.81 93 ARG A CA 1
ATOM 648 C C . ARG A 1 93 ? -3.800 -11.316 12.497 1.00 95.81 93 ARG A C 1
ATOM 650 O O . ARG A 1 93 ? -3.163 -11.080 11.473 1.00 95.81 93 ARG A O 1
ATOM 657 N N . THR A 1 94 ? -3.225 -11.366 13.693 1.00 95.75 94 THR A N 1
ATOM 658 C CA . THR A 1 94 ? -1.769 -11.289 13.861 1.00 95.75 94 THR A CA 1
ATOM 659 C C . THR A 1 94 ? -1.075 -12.333 12.982 1.00 95.75 94 THR A C 1
ATOM 661 O O . THR A 1 94 ? -1.430 -13.510 13.006 1.00 95.75 94 THR A O 1
ATOM 664 N N . GLY A 1 95 ? -0.082 -11.897 12.207 1.00 95.56 95 GLY A N 1
ATOM 665 C CA . GLY A 1 95 ? 0.647 -12.717 11.239 1.00 95.56 95 GLY A CA 1
ATOM 666 C C . GLY A 1 95 ? 0.011 -12.797 9.846 1.00 95.56 95 GLY A C 1
ATOM 667 O O . GLY A 1 95 ? 0.657 -13.300 8.918 1.00 95.56 95 GLY A O 1
ATOM 668 N N . ASP A 1 96 ? -1.205 -12.277 9.649 1.00 97.00 96 ASP A N 1
ATOM 669 C CA . ASP A 1 96 ? -1.812 -12.260 8.319 1.00 97.00 96 ASP A CA 1
ATOM 670 C C . ASP A 1 96 ? -0.987 -11.393 7.355 1.00 97.00 96 ASP A C 1
ATOM 672 O O . ASP A 1 96 ? -0.463 -10.340 7.746 1.00 97.00 96 ASP A O 1
ATOM 676 N N . PRO A 1 97 ? -0.846 -11.832 6.090 1.00 97.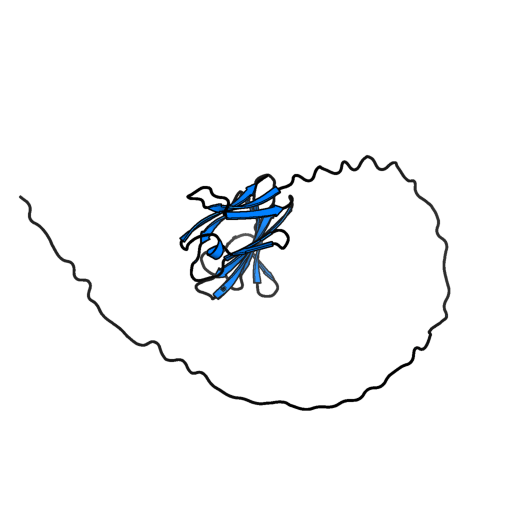94 97 PRO A N 1
ATOM 677 C CA . PRO A 1 97 ? -0.149 -11.066 5.076 1.00 97.94 97 PRO A CA 1
ATOM 678 C C . PRO A 1 97 ? -0.988 -9.867 4.630 1.00 97.94 97 PRO A C 1
ATOM 680 O O . PRO A 1 97 ? -2.184 -9.980 4.351 1.00 97.94 97 PRO A O 1
ATOM 683 N N . VAL A 1 98 ? -0.311 -8.737 4.475 1.00 98.50 98 VAL A N 1
ATOM 684 C CA . VAL A 1 98 ? -0.832 -7.515 3.872 1.00 98.50 98 VAL A CA 1
ATOM 685 C C . VAL A 1 98 ? 0.055 -7.183 2.686 1.00 98.50 98 VAL A C 1
ATOM 687 O O . VAL A 1 98 ? 1.237 -6.882 2.857 1.00 98.50 98 VAL A O 1
ATOM 690 N N . TRP A 1 99 ? -0.507 -7.243 1.483 1.00 98.38 99 TRP A N 1
ATOM 691 C CA . TRP A 1 99 ? 0.216 -6.872 0.272 1.00 98.38 99 TRP A CA 1
ATOM 692 C C . TRP A 1 99 ? -0.134 -5.454 -0.135 1.00 98.38 99 TRP A C 1
ATOM 694 O O . TRP A 1 99 ? -1.308 -5.089 -0.212 1.00 98.38 99 TRP A O 1
ATOM 704 N N . TYR A 1 100 ? 0.894 -4.684 -0.462 1.00 97.94 100 TYR A N 1
ATOM 705 C CA . TYR A 1 100 ? 0.762 -3.445 -1.206 1.00 97.94 100 TYR A CA 1
ATOM 706 C C . TYR A 1 100 ? 1.465 -3.610 -2.551 1.00 97.94 100 TYR A C 1
ATOM 708 O O . TYR A 1 100 ? 2.645 -3.949 -2.602 1.00 97.94 100 TYR A O 1
ATOM 716 N N . THR A 1 101 ? 0.737 -3.401 -3.644 1.00 96.62 101 THR A N 1
ATOM 717 C CA . THR A 1 101 ? 1.248 -3.606 -5.005 1.00 96.62 101 THR A CA 1
ATOM 718 C C . THR A 1 101 ? 1.045 -2.351 -5.831 1.00 96.62 101 THR A C 1
ATOM 720 O O . THR A 1 101 ? -0.047 -1.780 -5.810 1.00 96.62 101 THR A O 1
ATOM 723 N N . TYR A 1 102 ? 2.047 -1.943 -6.601 1.00 93.94 102 TYR A N 1
ATOM 724 C CA . TYR A 1 102 ? 1.909 -0.836 -7.542 1.00 93.94 102 TYR A CA 1
ATOM 725 C C . TYR A 1 102 ? 2.778 -1.032 -8.783 1.00 93.94 102 TYR A C 1
ATOM 727 O O . TYR A 1 102 ? 3.713 -1.826 -8.792 1.00 93.94 102 TYR A O 1
ATOM 735 N N . THR A 1 103 ? 2.469 -0.300 -9.852 1.00 88.75 103 THR A N 1
ATOM 736 C CA . THR A 1 103 ? 3.338 -0.240 -11.038 1.00 88.75 103 THR A CA 1
ATOM 737 C C . THR A 1 103 ? 4.252 0.977 -10.947 1.00 88.75 103 THR A C 1
ATOM 739 O O . THR A 1 103 ? 3.772 2.103 -10.807 1.00 88.75 103 THR A O 1
ATOM 742 N N . HIS A 1 104 ? 5.567 0.785 -11.059 1.00 81.62 104 HIS A N 1
ATOM 743 C CA . HIS A 1 104 ? 6.526 1.884 -11.087 1.00 81.62 104 HIS A CA 1
ATOM 744 C C . HIS A 1 104 ? 6.280 2.757 -12.325 1.00 81.62 104 HIS A C 1
ATOM 746 O O . HIS A 1 104 ? 6.268 2.281 -13.460 1.00 81.62 104 HIS A O 1
ATOM 752 N N . SER A 1 105 ? 6.030 4.052 -12.124 1.00 73.94 105 SER A N 1
ATOM 753 C CA . SER A 1 105 ? 5.515 4.910 -13.200 1.00 73.94 105 SER A CA 1
ATOM 754 C C . SER A 1 105 ? 6.514 5.161 -14.335 1.00 73.94 105 SER A C 1
ATOM 756 O O . SER A 1 105 ? 6.068 5.358 -15.469 1.00 73.94 105 SER A O 1
ATOM 758 N N . ALA A 1 106 ? 7.820 5.128 -14.050 1.00 74.56 106 ALA A N 1
ATOM 759 C CA . ALA A 1 106 ? 8.882 5.310 -15.039 1.00 74.56 106 ALA A CA 1
ATOM 760 C C . ALA A 1 106 ? 9.156 4.012 -15.809 1.00 74.56 106 ALA A C 1
ATOM 762 O O . ALA A 1 106 ? 9.069 3.996 -17.034 1.00 74.56 106 ALA A O 1
ATOM 763 N N . ASP A 1 107 ? 9.393 2.922 -15.081 1.00 73.88 107 ASP A N 1
ATOM 764 C CA . ASP A 1 107 ? 9.868 1.663 -15.670 1.00 73.88 107 ASP A CA 1
ATOM 765 C C . ASP A 1 107 ? 8.729 0.729 -16.086 1.00 73.88 107 ASP A C 1
ATOM 767 O O . ASP A 1 107 ? 8.948 -0.267 -16.768 1.00 73.88 107 ASP A O 1
ATOM 771 N N . LYS A 1 108 ? 7.492 1.057 -15.693 1.00 85.19 108 LYS A N 1
ATOM 772 C CA . LYS A 1 108 ? 6.279 0.262 -15.940 1.00 85.19 108 LYS A CA 1
ATOM 773 C C . LYS A 1 108 ? 6.380 -1.178 -15.429 1.00 85.19 108 LYS A C 1
ATOM 775 O O . LYS A 1 108 ? 5.677 -2.059 -15.915 1.00 85.19 108 LYS A O 1
ATOM 780 N N . THR A 1 109 ? 7.215 -1.403 -14.418 1.00 87.19 109 THR A N 1
ATOM 781 C CA . THR A 1 109 ? 7.401 -2.697 -13.762 1.00 87.19 109 THR A CA 1
ATOM 782 C C . THR A 1 109 ? 6.616 -2.776 -12.454 1.00 87.19 109 THR A C 1
ATOM 784 O O . THR A 1 109 ? 6.467 -1.760 -11.770 1.00 87.19 109 THR A O 1
ATOM 787 N N . PRO A 1 110 ? 6.128 -3.962 -12.066 1.00 91.00 110 PRO A N 1
ATOM 788 C CA . PRO A 1 110 ? 5.483 -4.160 -10.777 1.00 91.00 110 PRO A CA 1
ATOM 789 C C . PRO A 1 110 ? 6.473 -4.016 -9.615 1.00 91.00 110 PRO A C 1
ATOM 791 O O . PRO A 1 110 ? 7.648 -4.382 -9.720 1.00 91.00 110 PRO A O 1
ATOM 794 N N . VAL A 1 111 ? 5.955 -3.507 -8.504 1.00 92.44 111 VAL A N 1
ATOM 795 C CA . VAL A 1 111 ? 6.593 -3.481 -7.190 1.00 92.44 111 VAL A CA 1
ATOM 796 C C . VAL A 1 111 ? 5.597 -4.027 -6.178 1.00 92.44 111 VAL A C 1
ATOM 798 O O . VAL A 1 111 ? 4.414 -3.668 -6.206 1.00 92.44 111 VAL A O 1
ATOM 801 N N . GLU A 1 112 ? 6.075 -4.885 -5.286 1.00 95.56 112 GLU A N 1
ATOM 802 C CA . GLU A 1 112 ? 5.250 -5.515 -4.263 1.00 95.56 112 GLU A CA 1
ATOM 803 C C . GLU A 1 112 ? 5.933 -5.456 -2.902 1.00 95.56 112 GLU A C 1
ATOM 805 O O . GLU A 1 112 ? 7.059 -5.924 -2.747 1.00 95.56 112 GLU A O 1
ATOM 810 N N . SER A 1 113 ? 5.223 -4.932 -1.909 1.00 96.06 113 SER A N 1
ATOM 811 C CA . SER A 1 113 ? 5.644 -4.923 -0.512 1.00 96.06 113 SER A CA 1
ATOM 812 C C . SER A 1 113 ? 4.760 -5.898 0.268 1.00 96.06 113 SER A C 1
ATOM 814 O O . SER A 1 113 ? 3.531 -5.773 0.263 1.00 96.06 113 SER A O 1
ATOM 816 N N . LEU A 1 114 ? 5.383 -6.860 0.946 1.00 97.50 114 LEU A N 1
ATOM 817 C CA . LEU A 1 114 ? 4.718 -7.787 1.858 1.00 97.50 114 LEU A CA 1
ATOM 818 C C . LEU A 1 114 ? 4.949 -7.329 3.291 1.00 97.50 114 LEU A C 1
ATOM 820 O O . LEU A 1 114 ? 6.089 -7.203 3.742 1.00 97.50 114 LEU A O 1
ATOM 824 N N . MET A 1 115 ? 3.855 -7.126 4.010 1.00 98.12 115 MET A N 1
ATOM 825 C CA . MET A 1 115 ? 3.851 -6.811 5.430 1.00 98.12 115 MET A CA 1
ATOM 826 C C . MET A 1 115 ? 3.068 -7.866 6.210 1.00 98.12 115 MET A C 1
ATOM 828 O O . MET A 1 115 ? 2.233 -8.582 5.656 1.00 98.12 115 MET A O 1
ATOM 832 N N . ARG A 1 116 ? 3.307 -7.926 7.517 1.00 97.75 116 ARG A N 1
ATOM 833 C CA . ARG A 1 116 ? 2.531 -8.702 8.483 1.00 97.75 116 ARG A CA 1
ATOM 834 C C . ARG A 1 116 ? 1.788 -7.784 9.423 1.00 97.75 116 ARG A C 1
ATOM 836 O O . ARG A 1 116 ? 2.311 -6.747 9.834 1.00 97.75 116 ARG A O 1
ATOM 843 N N . VAL A 1 117 ? 0.596 -8.219 9.802 1.00 97.62 117 VAL A N 1
ATOM 844 C CA . VAL A 1 117 ? -0.143 -7.647 10.924 1.00 97.62 117 VAL A CA 1
ATOM 845 C C . VAL A 1 117 ? 0.537 -8.043 12.236 1.00 97.62 117 VAL A C 1
ATOM 847 O O . VAL A 1 117 ? 0.753 -9.229 12.486 1.00 97.62 117 VAL A O 1
ATOM 850 N N . SER A 1 118 ? 0.839 -7.069 13.091 1.00 96.38 118 SER A N 1
ATOM 851 C CA . SER A 1 118 ? 1.185 -7.275 14.500 1.00 96.38 118 SER A CA 1
ATOM 852 C C . SER A 1 118 ? 0.353 -6.349 15.398 1.00 96.38 118 SER A C 1
ATOM 854 O O . SER A 1 118 ? -0.219 -5.370 14.904 1.00 96.38 118 SER A O 1
ATOM 856 N N . PRO A 1 119 ? 0.285 -6.626 16.713 1.00 93.88 119 PRO A N 1
ATOM 857 C CA . PRO A 1 119 ? -0.381 -5.746 17.677 1.00 93.88 119 PRO A CA 1
ATOM 858 C C . PRO A 1 119 ? 0.172 -4.310 17.690 1.00 93.88 119 PRO A C 1
ATOM 860 O O . PRO A 1 119 ? -0.547 -3.360 17.985 1.00 93.88 119 PRO A O 1
ATOM 863 N N . GLU A 1 120 ? 1.450 -4.133 17.346 1.00 95.38 120 GLU A N 1
ATOM 864 C CA . GLU A 1 120 ? 2.141 -2.842 17.266 1.00 95.38 120 GLU A CA 1
ATOM 865 C C . GLU A 1 120 ? 1.983 -2.148 15.899 1.00 95.38 120 GLU A C 1
ATOM 867 O O . GLU A 1 120 ? 2.468 -1.028 15.711 1.00 95.38 120 GLU A O 1
ATOM 872 N N . GLY A 1 121 ? 1.320 -2.797 14.938 1.00 97.12 121 GLY A N 1
ATOM 873 C CA . GLY A 1 121 ? 1.082 -2.283 13.594 1.00 97.12 121 GLY A CA 1
ATOM 874 C C . GLY A 1 121 ? 1.633 -3.188 12.496 1.00 97.12 121 GLY A C 1
ATOM 875 O O . GLY A 1 121 ? 1.682 -4.408 12.614 1.00 97.12 121 GLY A O 1
ATOM 876 N N . LEU A 1 122 ? 2.025 -2.587 11.377 1.00 98.19 122 LEU A N 1
ATOM 877 C CA . LEU A 1 122 ? 2.598 -3.313 10.248 1.00 98.19 122 LEU A CA 1
ATOM 878 C C . LEU A 1 122 ? 4.090 -3.591 10.465 1.00 98.19 122 LEU A C 1
ATOM 880 O O . LEU A 1 122 ? 4.865 -2.703 10.836 1.00 98.19 122 LEU A O 1
ATOM 884 N N . VAL A 1 123 ? 4.504 -4.811 10.142 1.00 97.69 123 VAL A N 1
ATOM 885 C CA . VAL A 1 123 ? 5.908 -5.214 10.022 1.00 97.69 123 VAL A CA 1
ATOM 886 C C . VAL A 1 123 ? 6.173 -5.488 8.551 1.00 97.69 123 VAL A C 1
ATOM 888 O O . VAL A 1 123 ? 5.558 -6.383 7.984 1.00 97.69 123 VAL A O 1
ATOM 891 N N . LEU A 1 124 ? 7.051 -4.716 7.911 1.00 96.50 124 LEU A N 1
ATOM 892 C CA . LEU A 1 124 ? 7.536 -5.066 6.575 1.00 96.50 124 LEU A CA 1
ATOM 893 C C . LEU A 1 124 ? 8.287 -6.399 6.690 1.00 96.50 124 LEU A C 1
ATOM 895 O O . LEU A 1 124 ? 8.982 -6.610 7.682 1.00 96.50 124 LEU A O 1
ATOM 899 N N . GLU A 1 125 ? 8.114 -7.298 5.722 1.00 95.12 125 GLU A N 1
ATOM 900 C CA . GLU A 1 125 ? 8.889 -8.542 5.619 1.00 95.12 125 GLU A CA 1
ATOM 901 C C . GLU A 1 125 ? 9.819 -8.521 4.420 1.00 95.12 125 GLU A C 1
ATOM 903 O O . GLU A 1 125 ? 10.981 -8.920 4.524 1.00 95.12 125 GLU A O 1
ATOM 908 N N . LEU A 1 126 ? 9.294 -8.092 3.273 1.00 94.06 126 LEU A N 1
ATOM 909 C CA . LEU A 1 126 ? 10.058 -7.947 2.049 1.00 94.06 126 LEU A CA 1
ATOM 910 C C . LEU A 1 126 ? 9.431 -6.920 1.116 1.00 94.06 126 LEU A C 1
ATOM 912 O O . LEU A 1 126 ? 8.238 -6.619 1.188 1.00 94.06 126 LEU A O 1
ATOM 916 N N . GLU A 1 127 ? 10.254 -6.442 0.200 1.00 93.50 127 GLU A N 1
ATOM 917 C CA . GLU A 1 127 ? 9.830 -5.751 -1.006 1.00 93.50 127 GLU A CA 1
ATOM 918 C C . GLU A 1 127 ? 10.469 -6.436 -2.212 1.00 93.50 127 GLU A C 1
ATOM 920 O O . GLU A 1 127 ? 11.619 -6.868 -2.137 1.00 93.50 127 GLU A O 1
ATOM 925 N N . ARG A 1 128 ? 9.739 -6.562 -3.320 1.00 92.12 128 ARG A N 1
ATOM 926 C CA . ARG A 1 128 ? 10.273 -7.129 -4.558 1.00 92.12 128 ARG A CA 1
ATOM 927 C C . ARG A 1 128 ? 9.922 -6.305 -5.783 1.00 92.12 128 ARG A C 1
ATOM 929 O O . ARG A 1 128 ? 8.836 -5.733 -5.878 1.00 92.12 128 ARG A O 1
ATOM 936 N N . TYR A 1 129 ? 10.849 -6.273 -6.732 1.00 89.88 129 TYR A N 1
ATOM 937 C CA . TYR A 1 129 ? 10.736 -5.520 -7.980 1.00 89.88 129 TYR A CA 1
ATOM 938 C C . TYR A 1 129 ? 11.555 -6.172 -9.102 1.00 89.88 129 TYR A C 1
ATOM 940 O O . TYR A 1 129 ? 12.563 -6.832 -8.856 1.00 89.88 129 TYR A O 1
ATOM 948 N N . LEU A 1 130 ? 11.128 -5.988 -10.355 1.00 84.50 130 LEU A N 1
ATOM 949 C CA . LEU A 1 130 ? 11.820 -6.561 -11.525 1.00 84.50 130 LEU A CA 1
ATOM 950 C C . LEU A 1 130 ? 13.096 -5.804 -11.914 1.00 84.50 130 LEU A C 1
ATOM 952 O O . LEU A 1 130 ? 13.925 -6.323 -12.659 1.00 84.50 130 LEU A O 1
ATOM 956 N N . TRP A 1 131 ? 13.258 -4.571 -11.436 1.00 74.19 131 TRP A N 1
ATOM 957 C CA . TRP A 1 131 ? 14.435 -3.766 -11.725 1.00 74.19 131 TRP A CA 1
ATOM 958 C C . TRP A 1 131 ? 14.837 -2.910 -10.527 1.00 74.19 131 TRP A C 1
ATOM 960 O O . TRP A 1 131 ? 13.995 -2.273 -9.899 1.00 74.19 131 TRP A O 1
ATOM 970 N N . TYR A 1 132 ? 16.134 -2.911 -10.216 1.00 67.75 132 TYR A N 1
ATOM 971 C CA . TYR A 1 132 ? 16.718 -2.187 -9.089 1.00 67.75 132 TYR A CA 1
ATOM 972 C C . TYR A 1 132 ? 16.932 -0.711 -9.455 1.00 67.75 132 TYR A C 1
ATOM 974 O O . TYR A 1 132 ? 17.982 -0.335 -9.977 1.00 67.75 132 TYR A O 1
ATOM 982 N N . GLY A 1 133 ? 15.913 0.116 -9.227 1.00 67.19 133 GLY A N 1
ATOM 983 C CA . GLY A 1 133 ? 15.918 1.550 -9.516 1.00 67.19 133 GLY A CA 1
ATOM 984 C C . GLY A 1 133 ? 16.089 2.444 -8.282 1.00 67.19 133 GLY A C 1
ATOM 985 O O . GLY A 1 133 ? 16.155 1.992 -7.140 1.00 67.19 133 GLY A O 1
ATOM 986 N N . ALA A 1 134 ? 16.143 3.757 -8.513 1.00 63.84 134 ALA A N 1
ATOM 987 C CA . ALA A 1 134 ? 16.153 4.749 -7.441 1.00 63.84 134 ALA A CA 1
ATOM 988 C C . ALA A 1 134 ? 14.784 4.821 -6.737 1.00 63.84 134 ALA A C 1
ATOM 990 O O . ALA A 1 134 ? 13.752 4.863 -7.399 1.00 63.84 134 ALA A O 1
ATOM 991 N N . GLY A 1 135 ? 14.782 4.904 -5.402 1.00 63.88 135 GLY A N 1
ATOM 992 C CA . GLY A 1 135 ? 13.557 5.046 -4.600 1.00 63.88 135 GLY A CA 1
ATOM 993 C C . GLY A 1 135 ? 12.912 3.733 -4.142 1.00 63.88 135 GLY A C 1
ATOM 994 O O . GLY A 1 135 ? 11.849 3.783 -3.531 1.00 63.88 135 GLY A O 1
ATOM 995 N N . LEU A 1 136 ? 13.551 2.592 -4.406 1.00 71.88 136 LEU A N 1
ATOM 996 C CA . LEU A 1 136 ? 13.140 1.275 -3.913 1.00 71.88 136 LEU A CA 1
ATOM 997 C C . LEU A 1 136 ? 13.866 0.930 -2.608 1.00 71.88 136 LEU A C 1
ATOM 999 O O . LEU A 1 136 ? 14.925 1.502 -2.319 1.00 71.88 136 LEU A O 1
ATOM 1003 N N . GLU A 1 137 ? 13.318 -0.001 -1.821 1.00 70.81 137 GLU A N 1
ATOM 1004 C CA . GLU A 1 137 ? 13.982 -0.467 -0.599 1.00 70.81 137 GLU A CA 1
ATOM 1005 C C . GLU A 1 137 ? 15.405 -0.963 -0.915 1.00 70.81 137 GLU A C 1
ATOM 1007 O O . GLU A 1 137 ? 15.610 -1.759 -1.833 1.00 70.81 137 GLU A O 1
ATOM 1012 N N . PHE A 1 138 ? 16.392 -0.485 -0.150 1.00 68.94 138 PHE A N 1
ATOM 1013 C CA . PHE A 1 138 ? 17.799 -0.869 -0.265 1.00 68.94 138 PHE A CA 1
ATOM 1014 C C . PHE A 1 138 ? 18.350 -1.234 1.102 1.00 68.94 138 PHE A C 1
ATOM 1016 O O . PHE A 1 138 ? 18.194 -0.489 2.073 1.00 68.94 138 PHE A O 1
ATOM 1023 N N . ARG A 1 139 ? 19.101 -2.333 1.148 1.00 66.31 139 ARG A N 1
ATOM 1024 C CA . ARG A 1 139 ? 19.950 -2.661 2.288 1.00 66.31 139 ARG A CA 1
ATOM 1025 C C . ARG A 1 139 ? 21.353 -3.012 1.818 1.00 66.31 139 ARG A C 1
ATOM 1027 O O . ARG A 1 139 ? 21.533 -3.679 0.806 1.00 66.31 139 ARG A O 1
ATOM 1034 N N . SER A 1 140 ? 22.346 -2.563 2.580 1.00 62.59 140 SER A N 1
ATOM 1035 C CA . SER A 1 140 ? 23.758 -2.886 2.350 1.00 62.59 140 SER A CA 1
ATOM 1036 C C . SER A 1 140 ? 24.175 -4.246 2.926 1.00 62.59 140 SER A C 1
ATOM 1038 O O . SER A 1 140 ? 25.300 -4.683 2.692 1.00 62.59 140 SER A O 1
ATOM 1040 N N . ASP A 1 141 ? 23.302 -4.903 3.695 1.00 70.00 141 ASP A N 1
ATOM 1041 C CA . ASP A 1 141 ? 23.514 -6.244 4.240 1.00 70.00 141 ASP A CA 1
ATOM 1042 C C . ASP A 1 141 ? 22.955 -7.342 3.311 1.00 70.00 141 ASP A C 1
ATOM 1044 O O . ASP A 1 141 ? 22.484 -7.076 2.207 1.00 70.00 141 ASP A O 1
ATOM 1048 N N . ARG A 1 142 ? 23.031 -8.612 3.739 1.00 62.16 142 ARG A N 1
ATOM 1049 C CA . ARG A 1 142 ? 22.671 -9.797 2.929 1.00 62.16 142 ARG A CA 1
ATOM 1050 C C . ARG A 1 142 ? 21.167 -9.955 2.631 1.00 62.16 142 ARG A C 1
ATOM 1052 O O . ARG A 1 142 ? 20.749 -11.047 2.266 1.00 62.16 142 ARG A O 1
ATOM 1059 N N . GLY A 1 143 ? 20.358 -8.911 2.807 1.00 75.62 143 GLY A N 1
ATOM 1060 C CA . GLY A 1 143 ? 18.908 -8.954 2.605 1.00 75.62 143 GLY A CA 1
ATOM 1061 C C . GLY A 1 143 ? 18.458 -8.915 1.143 1.00 75.62 143 GLY A C 1
ATOM 1062 O O . GLY A 1 143 ? 17.280 -9.138 0.893 1.00 75.62 143 GLY A O 1
ATOM 1063 N N . VAL A 1 144 ? 19.356 -8.637 0.192 1.00 85.69 144 VAL A N 1
ATOM 1064 C CA . VAL A 1 144 ? 19.026 -8.541 -1.239 1.00 85.69 144 VAL A CA 1
ATOM 1065 C C . VAL A 1 144 ? 19.379 -9.843 -1.959 1.00 85.69 144 VAL A C 1
ATOM 1067 O O . VAL A 1 144 ? 20.542 -10.252 -1.966 1.00 85.69 144 VAL A O 1
ATOM 1070 N N . VAL A 1 145 ? 18.392 -10.472 -2.593 1.00 88.50 145 VAL A N 1
ATOM 1071 C CA . VAL A 1 145 ? 18.543 -11.709 -3.376 1.00 88.50 145 VAL A CA 1
ATOM 1072 C C . VAL A 1 145 ? 17.840 -11.591 -4.730 1.00 88.50 145 VAL A C 1
ATOM 1074 O O . VAL A 1 145 ? 16.980 -10.733 -4.922 1.00 88.50 145 VAL A O 1
ATOM 1077 N N . LEU A 1 146 ? 18.229 -12.440 -5.683 1.00 88.19 146 LEU A N 1
ATOM 1078 C CA . LEU A 1 146 ? 17.540 -12.592 -6.964 1.00 88.19 146 LEU A CA 1
ATOM 1079 C C . LEU A 1 146 ? 16.770 -13.917 -6.949 1.00 88.19 146 LEU A C 1
ATOM 1081 O O . LEU A 1 146 ? 17.392 -14.976 -6.873 1.00 88.19 146 LEU A O 1
ATOM 1085 N N . GLU A 1 147 ? 15.445 -13.858 -7.044 1.00 89.38 147 GLU A N 1
ATOM 1086 C CA . GLU A 1 147 ? 14.548 -15.021 -6.994 1.00 89.38 147 GLU A CA 1
ATOM 1087 C C . GLU A 1 147 ? 13.529 -14.941 -8.132 1.00 89.38 147 GLU A C 1
ATOM 1089 O O . GLU A 1 147 ? 12.815 -13.951 -8.257 1.00 89.38 147 GLU A O 1
ATOM 1094 N N . ASP A 1 148 ? 13.477 -15.959 -8.996 1.00 89.31 148 ASP A N 1
ATOM 1095 C CA . ASP A 1 148 ? 12.517 -16.051 -10.110 1.00 89.31 148 ASP A CA 1
ATOM 1096 C C . ASP A 1 148 ? 12.418 -14.782 -10.985 1.00 89.31 148 ASP A C 1
ATOM 1098 O O . ASP A 1 148 ? 11.349 -14.401 -11.462 1.00 89.31 148 ASP A O 1
ATOM 1102 N N . GLY A 1 149 ? 13.551 -14.101 -11.194 1.00 87.25 149 GLY A N 1
ATOM 1103 C CA . GLY A 1 149 ? 13.626 -12.860 -11.975 1.00 87.25 149 GLY A CA 1
ATOM 1104 C C . GLY A 1 149 ? 13.248 -11.586 -11.210 1.00 87.25 149 GLY A C 1
ATOM 1105 O O . GLY A 1 149 ? 13.259 -10.506 -11.796 1.00 87.25 149 GLY A O 1
ATOM 1106 N N . TRP A 1 150 ? 12.965 -11.688 -9.913 1.00 90.88 150 TRP A N 1
ATOM 1107 C CA . TRP A 1 150 ? 12.731 -10.565 -9.013 1.00 90.88 15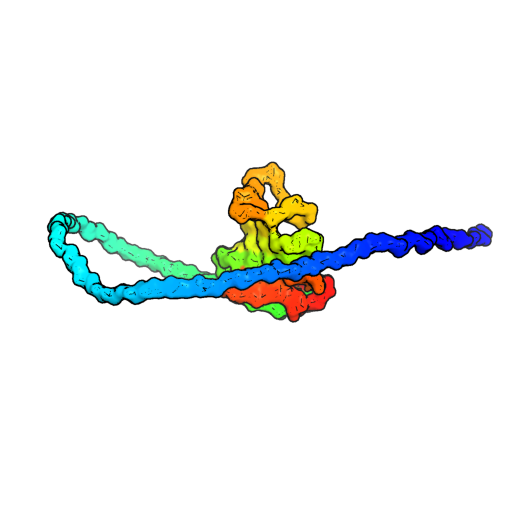0 TRP A CA 1
ATOM 1108 C C . TRP A 1 150 ? 13.969 -10.261 -8.192 1.00 90.88 150 TRP A C 1
ATOM 1110 O O . TRP A 1 150 ? 14.601 -11.165 -7.650 1.00 90.88 150 TRP A O 1
ATOM 1120 N N . VAL A 1 151 ? 14.268 -8.978 -8.021 1.00 90.31 151 VAL A N 1
ATOM 1121 C CA . VAL A 1 151 ? 15.096 -8.555 -6.899 1.00 90.31 151 VAL A CA 1
ATOM 1122 C C . VAL A 1 151 ? 14.198 -8.504 -5.672 1.00 90.31 151 VAL A C 1
ATOM 1124 O O . VAL A 1 151 ? 13.203 -7.782 -5.669 1.00 90.31 151 VAL A O 1
ATOM 1127 N N . VAL A 1 152 ? 14.538 -9.286 -4.655 1.00 91.94 152 VAL A N 1
ATOM 1128 C CA . VAL A 1 152 ? 13.814 -9.366 -3.388 1.00 91.94 152 VAL A CA 1
ATOM 1129 C C . VAL A 1 152 ? 14.698 -8.788 -2.297 1.00 91.94 152 VAL A C 1
ATOM 1131 O O . VAL A 1 152 ? 15.847 -9.194 -2.129 1.00 91.94 152 VAL A O 1
ATOM 1134 N N . VAL A 1 153 ? 14.156 -7.834 -1.550 1.00 90.94 153 VAL A N 1
ATOM 1135 C CA . VAL A 1 153 ? 14.804 -7.222 -0.395 1.00 90.94 153 VAL A CA 1
ATOM 1136 C C . VAL A 1 153 ? 14.051 -7.634 0.852 1.00 90.94 153 VAL A C 1
ATOM 1138 O O . VAL A 1 153 ? 12.977 -7.116 1.142 1.00 90.94 153 VAL A O 1
ATOM 1141 N N . HIS A 1 154 ? 14.624 -8.563 1.607 1.00 90.88 154 HIS A N 1
ATOM 1142 C CA . HIS A 1 154 ? 14.105 -8.950 2.908 1.00 90.88 154 HIS A CA 1
ATOM 1143 C C . HIS A 1 154 ? 14.397 -7.861 3.934 1.00 90.88 154 HIS A C 1
ATOM 1145 O O . HIS A 1 154 ? 15.539 -7.450 4.156 1.00 90.88 154 HIS A O 1
ATOM 1151 N N . ALA A 1 155 ? 13.344 -7.414 4.597 1.00 82.75 155 ALA A N 1
ATOM 1152 C CA . ALA A 1 155 ? 13.400 -6.369 5.591 1.00 82.75 155 ALA A CA 1
ATOM 1153 C C . ALA A 1 155 ? 12.421 -6.722 6.700 1.00 82.75 155 ALA A C 1
ATOM 1155 O O . ALA A 1 155 ? 11.290 -6.293 6.625 1.00 82.75 155 ALA A O 1
ATOM 1156 N N . GLN A 1 156 ? 12.851 -7.463 7.728 1.00 89.56 156 GLN A N 1
ATOM 1157 C CA . GLN A 1 156 ? 12.076 -7.690 8.959 1.00 89.56 156 GLN A CA 1
ATOM 1158 C C . GLN A 1 156 ? 12.086 -6.414 9.811 1.00 89.56 156 GLN A C 1
ATOM 1160 O O . GLN A 1 156 ? 12.887 -6.268 10.738 1.00 89.56 156 GLN A O 1
ATOM 1165 N N . ARG A 1 157 ? 11.271 -5.430 9.420 1.00 92.00 157 ARG A N 1
ATOM 1166 C CA . ARG A 1 157 ? 11.308 -4.073 9.979 1.00 92.00 157 ARG A CA 1
ATOM 1167 C C . ARG A 1 157 ? 9.914 -3.645 10.439 1.00 92.00 157 ARG A C 1
ATOM 1169 O O . ARG A 1 157 ? 9.034 -3.483 9.595 1.00 92.00 157 ARG A O 1
ATOM 1176 N N . PRO A 1 158 ? 9.712 -3.375 11.739 1.00 95.69 158 PRO A N 1
ATOM 1177 C CA . PRO A 1 158 ? 8.502 -2.715 12.211 1.00 95.69 158 PRO A CA 1
ATOM 1178 C C . PRO A 1 158 ? 8.374 -1.339 11.553 1.00 95.69 158 PRO A C 1
ATOM 1180 O O . PRO A 1 158 ? 9.294 -0.523 11.632 1.00 95.69 158 PRO A O 1
ATOM 1183 N N . ILE A 1 159 ? 7.249 -1.093 10.885 1.00 96.81 159 ILE A N 1
ATOM 1184 C CA . ILE A 1 159 ? 6.934 0.204 10.270 1.00 96.81 159 ILE A CA 1
ATOM 1185 C C . ILE A 1 159 ? 5.734 0.879 10.945 1.00 96.81 159 ILE A C 1
ATOM 1187 O O . ILE A 1 159 ? 5.565 2.088 10.808 1.00 96.81 159 ILE A O 1
ATOM 1191 N N . GLY A 1 160 ? 4.920 0.125 11.694 1.00 97.88 160 GLY A N 1
ATOM 1192 C CA . GLY A 1 160 ? 3.730 0.603 12.401 1.00 97.88 160 GLY A CA 1
ATOM 1193 C C . GLY A 1 160 ? 2.583 0.914 11.439 1.00 97.88 160 GL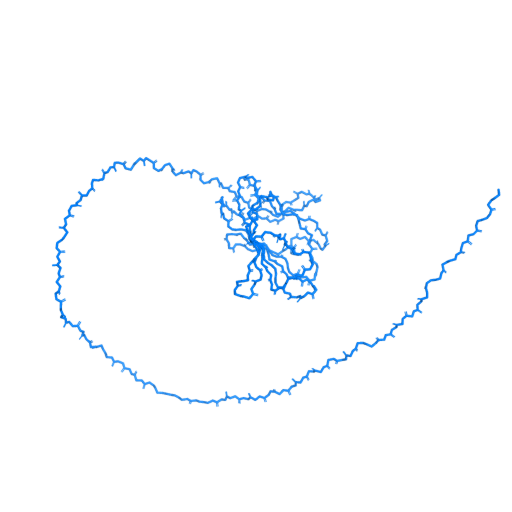Y A C 1
ATOM 1194 O O . GLY A 1 160 ? 1.547 0.255 11.462 1.00 97.88 160 GLY A O 1
ATOM 1195 N N . ARG A 1 161 ? 2.799 1.866 10.531 1.00 97.69 161 ARG A N 1
ATOM 1196 C CA . ARG A 1 161 ? 1.877 2.222 9.452 1.00 97.69 161 ARG A CA 1
ATOM 1197 C C . ARG A 1 161 ? 2.609 2.549 8.163 1.00 97.69 161 ARG A C 1
ATOM 1199 O O . ARG A 1 161 ? 3.724 3.068 8.188 1.00 97.69 161 ARG A O 1
ATOM 1206 N N . LEU A 1 162 ? 1.939 2.334 7.039 1.00 97.75 162 LEU A N 1
ATOM 1207 C CA . LEU A 1 162 ? 2.456 2.702 5.726 1.00 97.75 162 LEU A CA 1
ATOM 1208 C C . LEU A 1 162 ? 1.718 3.940 5.214 1.00 97.75 162 LEU A C 1
ATOM 1210 O O . LEU A 1 162 ? 0.527 3.882 4.918 1.00 97.75 162 LEU A O 1
ATOM 1214 N N . VAL A 1 163 ? 2.423 5.069 5.116 1.00 97.88 163 VAL A N 1
ATOM 1215 C CA . VAL A 1 163 ? 1.869 6.316 4.567 1.00 97.88 163 VAL A CA 1
ATOM 1216 C C . VAL A 1 163 ? 2.146 6.380 3.073 1.00 97.88 163 VAL A C 1
ATOM 1218 O O . VAL A 1 163 ? 3.296 6.325 2.643 1.00 97.88 163 VAL A O 1
ATOM 1221 N N . LEU A 1 164 ? 1.088 6.544 2.287 1.00 97.00 164 LEU A N 1
ATOM 1222 C CA . LEU A 1 164 ? 1.123 6.536 0.833 1.00 97.00 164 LEU A CA 1
ATOM 1223 C C . LEU A 1 164 ? 0.509 7.815 0.278 1.00 97.00 164 LEU A C 1
ATOM 1225 O O . LEU A 1 164 ? -0.339 8.454 0.901 1.00 97.00 164 LEU A O 1
ATOM 1229 N N . ARG A 1 165 ? 0.928 8.180 -0.931 1.00 97.00 165 ARG A N 1
ATOM 1230 C CA . ARG A 1 165 ? 0.264 9.203 -1.735 1.00 97.00 165 ARG A CA 1
ATOM 1231 C C . ARG A 1 165 ? -0.444 8.520 -2.897 1.00 97.00 165 ARG A C 1
ATOM 1233 O O . ARG A 1 165 ? 0.168 7.694 -3.573 1.00 97.00 165 ARG A O 1
ATOM 1240 N N . VAL A 1 166 ? -1.706 8.879 -3.121 1.00 96.81 166 VAL A N 1
ATOM 1241 C CA . VAL A 1 166 ? -2.509 8.324 -4.215 1.00 96.81 166 VAL A CA 1
ATOM 1242 C C . VAL A 1 166 ? -1.959 8.807 -5.556 1.00 96.81 166 VAL A C 1
ATOM 1244 O O . VAL A 1 166 ? -1.857 10.011 -5.809 1.00 96.81 166 VAL A O 1
ATOM 1247 N N . ALA A 1 167 ? -1.591 7.867 -6.414 1.00 93.12 167 ALA A N 1
ATOM 1248 C CA . ALA A 1 167 ? -1.112 8.078 -7.765 1.00 93.12 167 ALA A CA 1
ATOM 1249 C C . ALA A 1 167 ? -2.292 8.161 -8.742 1.00 93.12 167 ALA A C 1
ATOM 1251 O O . ALA A 1 167 ? -3.324 7.529 -8.553 1.00 93.12 167 ALA A O 1
ATOM 1252 N N . GLY A 1 168 ? -2.139 8.969 -9.793 1.00 86.69 168 GLY A N 1
ATOM 1253 C CA . GLY A 1 168 ? -3.196 9.202 -10.788 1.00 86.69 168 GLY A CA 1
ATOM 1254 C C . GLY A 1 168 ? -2.959 8.483 -12.114 1.00 86.69 168 GLY A C 1
ATOM 1255 O O . GLY A 1 168 ? -3.807 8.524 -12.994 1.00 86.69 168 GLY A O 1
ATOM 1256 N N . THR A 1 169 ? -1.787 7.872 -12.287 1.00 86.50 169 THR A N 1
ATOM 1257 C CA . THR A 1 169 ? -1.327 7.309 -13.568 1.00 86.50 169 THR A CA 1
ATOM 1258 C C . THR A 1 169 ? -0.996 5.825 -13.495 1.00 86.50 169 THR A C 1
ATOM 1260 O O . THR A 1 169 ? -0.690 5.219 -14.520 1.00 86.50 169 THR A O 1
ATOM 1263 N N . VAL A 1 170 ? -1.015 5.250 -12.295 1.00 90.19 170 VAL A N 1
ATOM 1264 C CA . VAL A 1 170 ? -0.706 3.846 -12.035 1.00 90.19 170 VAL A CA 1
ATOM 1265 C C . VAL A 1 170 ? -1.640 3.325 -10.959 1.00 90.19 170 VAL A C 1
ATOM 1267 O O . VAL A 1 170 ? -2.041 4.068 -10.063 1.00 90.19 170 VAL A O 1
ATOM 1270 N N . GLU A 1 171 ? -1.969 2.044 -11.053 1.00 91.31 171 GLU A N 1
ATOM 1271 C CA . GLU A 1 171 ? -2.744 1.370 -10.024 1.00 91.31 171 GLU A CA 1
ATOM 1272 C C . GLU A 1 171 ? -1.882 1.146 -8.775 1.00 91.31 171 GLU A C 1
ATOM 1274 O O . GLU A 1 171 ? -0.715 0.753 -8.866 1.00 91.31 171 GLU A O 1
ATOM 1279 N N . GLN A 1 172 ? -2.480 1.405 -7.615 1.00 96.50 172 GLN A N 1
ATOM 1280 C CA . GLN A 1 172 ? -1.940 1.106 -6.295 1.00 96.50 172 GLN A CA 1
ATOM 1281 C C . GLN A 1 172 ? -2.997 0.310 -5.547 1.00 96.50 172 GLN A C 1
ATOM 1283 O O . GLN A 1 172 ? -4.078 0.840 -5.291 1.00 96.50 172 GLN A O 1
ATOM 1288 N N . ALA A 1 173 ? -2.694 -0.931 -5.193 1.00 97.81 173 ALA A N 1
ATOM 1289 C CA . ALA A 1 173 ? -3.656 -1.823 -4.571 1.00 97.81 173 ALA A CA 1
ATOM 1290 C C . ALA A 1 173 ? -3.172 -2.351 -3.224 1.00 97.81 173 ALA A C 1
ATOM 1292 O O . ALA A 1 173 ? -1.980 -2.582 -3.019 1.00 97.81 173 ALA A O 1
ATOM 1293 N N . VAL A 1 174 ? -4.133 -2.560 -2.331 1.00 98.50 174 VAL A N 1
ATOM 1294 C CA . VAL A 1 174 ? -3.961 -3.177 -1.016 1.00 98.50 174 VAL A CA 1
ATOM 1295 C C . VAL A 1 174 ? -4.740 -4.486 -1.006 1.00 98.50 174 VAL A C 1
ATOM 1297 O O . VAL A 1 174 ? -5.881 -4.525 -1.472 1.00 98.50 174 VAL A O 1
ATOM 1300 N N . ILE A 1 175 ? -4.125 -5.556 -0.497 1.00 98.56 175 ILE A N 1
ATOM 1301 C CA . ILE A 1 175 ? -4.728 -6.890 -0.427 1.00 98.56 175 ILE A CA 1
ATOM 1302 C C . ILE A 1 175 ? -4.565 -7.457 0.982 1.00 98.56 175 ILE A C 1
ATOM 1304 O O . ILE A 1 175 ? -3.445 -7.557 1.485 1.00 98.56 175 ILE A O 1
ATOM 1308 N N . VAL A 1 176 ? -5.678 -7.859 1.597 1.00 98.06 176 VAL A N 1
ATOM 1309 C CA . VAL A 1 176 ? -5.743 -8.422 2.956 1.00 98.06 176 VAL A CA 1
ATOM 1310 C C . VAL A 1 176 ? -6.776 -9.539 2.966 1.00 98.06 176 VAL A C 1
ATOM 1312 O O . VAL A 1 176 ? -7.906 -9.326 2.536 1.00 98.06 176 VAL A O 1
ATOM 1315 N N . GLY A 1 177 ? -6.406 -10.745 3.406 1.00 92.88 177 GLY A N 1
ATOM 1316 C CA . GLY A 1 177 ? -7.360 -11.859 3.545 1.00 92.88 177 GLY A CA 1
ATOM 1317 C C . GLY A 1 177 ? -8.152 -12.207 2.271 1.00 92.88 177 GLY A C 1
ATOM 1318 O O . GLY A 1 177 ? -9.281 -12.679 2.358 1.00 92.88 177 GLY A O 1
ATOM 1319 N N . GLY A 1 178 ? -7.600 -11.934 1.082 1.00 92.69 178 GLY A N 1
ATOM 1320 C CA . GLY A 1 178 ? -8.275 -12.118 -0.212 1.00 92.69 178 GLY A CA 1
ATOM 1321 C C . GLY A 1 178 ? -9.162 -10.947 -0.661 1.00 92.69 178 GLY A C 1
ATOM 1322 O O . GLY A 1 178 ? -9.608 -10.934 -1.806 1.00 92.69 178 GLY A O 1
ATOM 1323 N N . GLN A 1 179 ? -9.382 -9.940 0.185 1.00 97.62 179 GLN A N 1
ATOM 1324 C CA . GLN A 1 179 ? -10.022 -8.687 -0.210 1.00 97.62 179 GLN A CA 1
ATOM 1325 C C . GLN A 1 179 ? -8.997 -7.752 -0.846 1.00 97.62 179 GLN A C 1
ATOM 1327 O O . GLN A 1 179 ? -7.871 -7.647 -0.365 1.00 97.62 179 GLN A O 1
ATOM 1332 N N . ARG A 1 180 ? -9.398 -7.060 -1.914 1.00 97.88 180 ARG A N 1
ATOM 1333 C CA . ARG A 1 180 ? -8.568 -6.109 -2.660 1.00 97.88 180 ARG A CA 1
ATOM 1334 C C . ARG A 1 180 ? -9.275 -4.763 -2.747 1.00 97.88 180 ARG A C 1
ATOM 1336 O O . ARG A 1 180 ? -10.475 -4.719 -2.999 1.00 97.88 180 ARG A O 1
ATOM 1343 N N . THR A 1 181 ? -8.517 -3.684 -2.605 1.00 97.88 181 THR A N 1
ATOM 1344 C CA . THR A 1 181 ? -8.963 -2.324 -2.928 1.00 97.88 181 THR A CA 1
ATOM 1345 C C . THR A 1 181 ? -7.869 -1.560 -3.664 1.00 97.88 181 THR A C 1
ATOM 1347 O O . THR A 1 181 ? -6.686 -1.875 -3.506 1.00 97.88 181 THR A O 1
ATOM 1350 N N . THR A 1 182 ? -8.256 -0.555 -4.448 1.00 97.62 182 THR A N 1
ATOM 1351 C CA . THR A 1 182 ? -7.347 0.325 -5.184 1.00 97.62 182 THR A CA 1
ATOM 1352 C C . THR A 1 182 ? -7.413 1.739 -4.613 1.00 97.62 182 THR A C 1
ATOM 1354 O O . THR A 1 182 ? -8.485 2.322 -4.488 1.00 97.62 182 THR A O 1
ATOM 1357 N N . LEU A 1 183 ? -6.264 2.351 -4.316 1.00 97.81 183 LEU A N 1
ATOM 1358 C CA . LEU A 1 183 ? -6.222 3.664 -3.657 1.00 97.81 183 LEU A CA 1
ATOM 1359 C C . LEU A 1 183 ? -6.860 4.787 -4.488 1.00 97.81 183 LEU A C 1
ATOM 1361 O O . LEU A 1 183 ? -7.459 5.697 -3.922 1.00 97.81 183 LEU A O 1
ATOM 1365 N N . GLY A 1 184 ? -6.758 4.711 -5.818 1.00 96.56 184 GLY A N 1
ATOM 1366 C CA . GLY A 1 184 ? -7.373 5.679 -6.732 1.00 96.56 184 GLY A CA 1
ATOM 1367 C C . GLY A 1 184 ? -8.905 5.633 -6.769 1.00 96.56 184 GLY A C 1
ATOM 1368 O O . GLY A 1 184 ? -9.522 6.582 -7.240 1.00 96.56 184 GLY A O 1
ATOM 1369 N N . GLU A 1 185 ? -9.518 4.558 -6.265 1.00 95.94 185 GLU A N 1
ATOM 1370 C CA . GLU A 1 185 ? -10.975 4.445 -6.107 1.00 95.94 185 GLU A CA 1
ATOM 1371 C C . GLU A 1 185 ? -11.440 5.009 -4.759 1.00 95.94 185 GLU A C 1
ATOM 1373 O O . GLU A 1 185 ? -12.572 5.469 -4.637 1.00 95.94 185 GLU A O 1
ATOM 1378 N N . LEU A 1 186 ? -10.558 4.992 -3.754 1.00 97.38 186 LEU A N 1
ATOM 1379 C CA . LEU A 1 186 ? -10.856 5.429 -2.390 1.00 97.38 186 LEU A CA 1
ATOM 1380 C C . LEU A 1 186 ? -10.665 6.933 -2.188 1.00 97.38 186 LEU A C 1
ATOM 1382 O O . LEU A 1 186 ? -11.369 7.546 -1.391 1.00 97.38 186 LEU A O 1
ATOM 1386 N N . ALA A 1 187 ? -9.688 7.532 -2.868 1.00 97.31 187 ALA A N 1
ATOM 1387 C CA . ALA A 1 187 ? -9.333 8.927 -2.663 1.00 97.31 187 ALA A CA 1
ATOM 1388 C C . ALA A 1 187 ? -8.806 9.594 -3.936 1.00 97.31 187 ALA A C 1
ATOM 1390 O O . ALA A 1 187 ? -8.282 8.958 -4.848 1.00 97.31 187 ALA A O 1
ATOM 1391 N N . ALA A 1 188 ? -8.922 10.923 -3.978 1.00 96.62 188 ALA A N 1
ATOM 1392 C CA . ALA A 1 188 ? -8.450 11.717 -5.104 1.00 96.62 188 ALA A CA 1
ATOM 1393 C C . ALA A 1 188 ? -6.922 11.634 -5.281 1.00 96.62 188 ALA A C 1
ATOM 1395 O O . ALA A 1 188 ? -6.161 11.452 -4.327 1.00 96.62 188 ALA A O 1
ATOM 1396 N N . TYR A 1 189 ? -6.458 11.861 -6.511 1.00 96.31 189 TYR A N 1
ATOM 1397 C CA . TYR A 1 189 ? -5.034 11.971 -6.819 1.00 96.3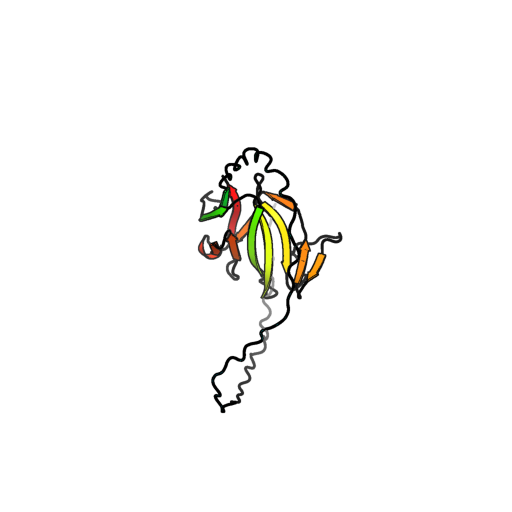1 189 TYR A CA 1
ATOM 1398 C C . TYR A 1 189 ? -4.307 12.938 -5.872 1.00 96.31 189 TYR A C 1
ATOM 1400 O O . TYR A 1 189 ? -4.762 14.050 -5.602 1.00 96.31 189 TYR A O 1
ATOM 1408 N N . GLY A 1 190 ? -3.134 12.521 -5.395 1.00 95.88 190 GLY A N 1
ATOM 1409 C CA . GLY A 1 190 ? -2.292 13.315 -4.513 1.00 95.88 190 GLY A CA 1
ATOM 1410 C C . GLY A 1 190 ? -2.749 13.336 -3.053 1.00 95.88 190 GLY A C 1
ATOM 1411 O O . GLY A 1 190 ? -2.039 13.914 -2.227 1.00 95.88 190 GLY A O 1
ATOM 1412 N N . ARG A 1 191 ? -3.871 12.699 -2.704 1.00 97.62 191 ARG A N 1
ATOM 1413 C CA . ARG A 1 191 ? -4.272 12.525 -1.306 1.00 97.62 191 ARG A CA 1
ATOM 1414 C C . ARG A 1 191 ? -3.243 11.695 -0.549 1.00 97.62 191 ARG A C 1
ATOM 1416 O O . ARG A 1 191 ? -2.618 10.815 -1.148 1.00 97.62 191 ARG A O 1
ATOM 1423 N N . ARG A 1 192 ? -3.044 11.968 0.744 1.00 98.44 192 ARG A N 1
ATOM 1424 C CA . ARG A 1 192 ? -2.252 11.073 1.592 1.00 98.44 192 ARG A CA 1
ATOM 1425 C C . ARG A 1 192 ? -3.186 10.133 2.326 1.00 98.44 192 ARG A C 1
ATOM 1427 O O . ARG A 1 192 ? -4.131 10.569 2.976 1.00 98.44 192 ARG A O 1
ATOM 1434 N N . VAL A 1 193 ? -2.869 8.854 2.245 1.00 98.62 193 VAL A N 1
ATOM 1435 C CA . VAL A 1 193 ? -3.576 7.811 2.974 1.00 98.62 193 VAL A CA 1
ATOM 1436 C C . VAL A 1 193 ? -2.602 7.035 3.845 1.00 98.62 193 VAL A C 1
ATOM 1438 O O . VAL A 1 193 ? -1.406 6.986 3.550 1.00 98.62 193 VAL A O 1
ATOM 1441 N N . ALA A 1 194 ? -3.094 6.444 4.925 1.00 98.56 194 ALA A N 1
ATOM 1442 C CA . ALA A 1 194 ? -2.318 5.538 5.757 1.00 98.56 194 ALA A CA 1
ATOM 1443 C C . ALA A 1 194 ? -2.959 4.158 5.785 1.00 98.56 194 ALA A C 1
ATOM 1445 O O . ALA A 1 194 ? -4.164 4.039 5.989 1.00 98.56 194 ALA A O 1
ATOM 1446 N N . LEU A 1 195 ? -2.131 3.135 5.609 1.00 98.56 195 LEU A N 1
ATOM 1447 C CA . LEU A 1 195 ? -2.470 1.758 5.919 1.00 98.56 195 LEU A CA 1
ATOM 1448 C C . LEU A 1 195 ? -2.086 1.487 7.375 1.00 98.56 195 LEU A C 1
ATOM 1450 O O . LEU A 1 195 ? -0.910 1.610 7.733 1.00 98.56 195 LEU A O 1
ATOM 1454 N N . GLU A 1 196 ? -3.066 1.148 8.207 1.00 98.25 196 GLU A N 1
ATOM 1455 C CA . GLU A 1 196 ? -2.893 0.946 9.651 1.00 98.25 196 GLU A CA 1
ATOM 1456 C C . GLU A 1 196 ? -3.558 -0.357 10.107 1.00 98.25 196 GLU A C 1
ATOM 1458 O O . GLU A 1 196 ? -4.543 -0.801 9.518 1.00 98.25 196 GLU A O 1
ATOM 1463 N N . VAL A 1 197 ? -3.033 -0.956 11.178 1.00 98.19 197 VAL A N 1
ATOM 1464 C CA . VAL A 1 197 ? -3.704 -2.039 11.910 1.00 98.19 197 VAL A CA 1
ATOM 1465 C C . VAL A 1 197 ? -4.510 -1.417 13.046 1.00 98.19 197 VAL A C 1
ATOM 1467 O O . VAL A 1 197 ? -4.007 -0.547 13.758 1.00 98.19 197 VAL A O 1
ATOM 1470 N N . ARG A 1 198 ? -5.761 -1.846 13.216 1.00 96.69 198 ARG A N 1
ATOM 1471 C CA . ARG A 1 198 ? -6.655 -1.405 14.294 1.00 96.69 198 ARG A CA 1
ATOM 1472 C C . ARG A 1 198 ? -7.375 -2.594 14.935 1.00 96.69 198 ARG A C 1
ATOM 1474 O O . ARG A 1 198 ? -7.652 -3.550 14.213 1.00 96.69 198 ARG A O 1
ATOM 1481 N N . PRO A 1 199 ? -7.683 -2.540 16.241 1.00 92.88 199 PRO A N 1
ATOM 1482 C CA . PRO A 1 199 ? -8.595 -3.484 16.882 1.00 92.88 199 PRO A CA 1
ATOM 1483 C C . PRO A 1 199 ? -10.027 -3.201 16.425 1.00 92.88 199 PRO A C 1
ATOM 1485 O O . PRO A 1 199 ? -10.411 -2.005 16.397 1.00 92.88 199 PRO A O 1
#

Radius of gyration: 29.87 Å; chains: 1; bounding box: 36×117×70 Å

Secondary structure (DSSP, 8-state):
-----------------PPP-----------------------------------------------------EEEEEEETTT--EEEEEEE-TT-EEEEEEE-TTT--EEEEEEEEETTEEEEEEEEESS--TTS---SSTTEEEETTEEEEEEEEEEE-EEEE--SSS-EEEEETTEEEEHHHHS-TT-EEEEEEE-

Sequence (199 aa):
MKPAGSGRSWGARSLGLWPRIALETGGRLFVAALGCIVALGPASYAAGATQPAAPAQAGAGPAGPTVAAEAETWRVVVLDLETGEELWSAPARTGDPVWYTYTHSADKTPVESLMRVSPEGLVLELERYLWYGAGLEFRSDRGVVLEDGWVVVHAQRPIGRLVLRVAGTVEQAVIVGGQRTTLGELAAYGRRVALEVRP

pLDDT: mean 73.85, std 25.23, range [29.19, 98.69]